Protein AF-A0A852MDB9-F1 (afdb_monomer)

Organism: NCBI:txid1463675

Nearest PDB structures (foldseek):
  2eel-assembly1_A  TM=8.957E-01  e=1.562E-08  Homo sapiens
  4d2k-assembly4_D  TM=9.798E-01  e=1.129E-06  Drosophila melanogaster
  7v6e-assembly2_B  TM=9.684E-01  e=3.867E-06  Drosophila melanogaster
  1d4b-assembly1_A  TM=5.297E-01  e=1.269E-06  Homo sapiens
  1f2r-assembly1_C  TM=7.607E-01  e=2.964E-04  Mus musculus

Radius of gyration: 35.17 Å; Cα contacts (8 Å, |Δi|>4): 229; chains: 1; bounding box: 89×48×102 Å

pLDDT: mean 75.96, std 17.29, range [38.72, 96.69]

Foldseek 3Di:
DDPPDPPPPPDDDPPPPPPPPPPPPPPPPPDDPDQFFFWEWEAELVSPDIDIDTGSFPVSVQVRNCVRVVPPDGWWKAFLAPRHTPPDRVVVVVDDGHGYIYTYDPPRGHDHDPDPPPCPPPPPPDPPPQCQKDWDWDWAAPDPPAPTKIKIWMAGSNPDIDIDIHDCPCVVVVVVVVVVVVVVVVVVVVCVVVVVVVVVVVVVVVVD

Mean predicted aligned error: 19.11 Å

Sequence (208 aa):
MDYAKLLSLRLAAPVSKCVSASASMTQQLLSSPAPRPRPYRVCNGDRSLRKGVTAQNLTELIHQAQSALRIPGPVSLVLDEDGTAVETEAFFRTLEEGTVLMALSEGQTWSASKTPGYQLSLSHKPPRRIDVACVTFDLYKTNPQDLGCLNIKATLYGTYSMSYDLRCYGAKRLMKEALRWTLFTMQATGHVLLGTSCYMQQLLDATE

Solvent-accessible surface area (backbone atoms only — not comparable to full-atom values): 13157 Å² total; per-residue (Å²): 142,89,88,84,87,84,84,84,83,86,76,83,81,80,83,77,80,80,78,80,75,82,75,83,74,78,86,67,88,85,57,84,73,74,82,65,66,40,54,32,32,39,24,39,75,84,64,80,48,76,46,80,43,72,30,72,46,62,69,53,37,51,55,49,48,33,66,73,68,67,53,89,71,73,66,51,43,22,34,55,87,79,50,51,72,61,83,48,61,74,58,57,69,69,54,62,81,59,46,54,31,25,42,25,51,84,94,58,73,84,68,78,82,88,60,99,80,70,80,76,64,87,56,92,55,76,82,82,63,89,48,64,64,47,75,45,78,49,78,46,65,94,45,96,89,55,92,30,32,38,34,40,35,40,26,36,68,81,76,49,72,51,73,48,76,48,65,40,79,56,53,64,53,52,52,53,52,49,51,50,51,53,50,51,51,51,51,51,52,49,52,50,54,52,51,52,51,54,51,53,50,56,55,53,67,72,72,114

Structure (mmCIF, N/CA/C/O backbone):
data_AF-A0A852MDB9-F1
#
_entry.id   AF-A0A852MDB9-F1
#
loop_
_atom_site.group_PDB
_atom_site.id
_atom_site.type_symbol
_atom_site.label_atom_id
_atom_site.label_alt_id
_atom_site.label_comp_id
_atom_site.label_asym_id
_atom_site.label_entity_id
_atom_site.label_seq_id
_atom_site.pdbx_PDB_ins_code
_atom_site.Cartn_x
_atom_site.Cartn_y
_atom_site.Cartn_z
_atom_site.occupancy
_atom_site.B_iso_or_equiv
_atom_site.auth_seq_id
_atom_site.auth_comp_id
_atom_site.auth_asym_id
_atom_site.auth_atom_id
_atom_site.pdbx_PDB_model_num
ATOM 1 N N . MET A 1 1 ? 56.221 26.614 -29.825 1.00 45.88 1 MET A N 1
ATOM 2 C CA . MET A 1 1 ? 56.082 27.187 -28.470 1.00 45.88 1 MET A CA 1
ATOM 3 C C . MET A 1 1 ? 54.616 27.512 -28.308 1.00 45.88 1 MET A C 1
ATOM 5 O O . MET A 1 1 ? 54.120 28.181 -29.195 1.00 45.88 1 MET A O 1
ATOM 9 N N . ASP A 1 2 ? 53.972 26.931 -27.291 1.00 38.72 2 ASP A N 1
ATOM 10 C CA . ASP A 1 2 ? 52.599 27.179 -26.786 1.00 38.72 2 ASP A CA 1
ATOM 11 C C . ASP A 1 2 ? 51.820 25.870 -26.571 1.00 38.72 2 ASP A C 1
ATOM 13 O O . ASP A 1 2 ? 50.759 25.632 -27.135 1.00 38.72 2 ASP A O 1
ATOM 17 N N . TYR A 1 3 ? 52.374 24.990 -25.727 1.00 41.41 3 TYR A N 1
ATOM 18 C CA . TYR A 1 3 ? 51.730 23.745 -25.277 1.00 41.41 3 TYR A CA 1
ATOM 19 C C . TYR A 1 3 ? 51.511 23.711 -23.749 1.00 41.41 3 TYR A C 1
ATOM 21 O O . TYR A 1 3 ? 51.402 22.651 -23.148 1.00 41.41 3 TYR A O 1
ATOM 29 N N . ALA A 1 4 ? 51.462 24.863 -23.070 1.00 46.31 4 ALA A N 1
ATOM 30 C CA . ALA A 1 4 ? 51.475 24.887 -21.601 1.00 46.31 4 ALA A CA 1
ATOM 31 C C . ALA A 1 4 ? 50.592 25.977 -20.972 1.00 46.31 4 ALA A C 1
ATOM 33 O O . ALA A 1 4 ? 51.028 26.683 -20.066 1.00 46.31 4 ALA A O 1
ATOM 34 N N . LYS A 1 5 ? 49.340 26.138 -21.428 1.00 42.88 5 LYS A N 1
ATOM 35 C CA . LYS A 1 5 ? 48.431 27.130 -20.815 1.00 42.88 5 LYS A CA 1
ATOM 36 C C . LYS A 1 5 ? 46.960 26.723 -20.690 1.00 42.88 5 LYS A C 1
ATOM 38 O O . LYS A 1 5 ? 46.093 27.586 -20.664 1.00 42.88 5 LYS A O 1
ATOM 43 N N . LEU A 1 6 ? 46.667 25.425 -20.581 1.00 39.44 6 LEU A N 1
ATOM 44 C CA . LEU A 1 6 ? 45.298 24.937 -20.327 1.00 39.44 6 LEU A CA 1
ATOM 45 C C . LEU A 1 6 ? 45.203 23.854 -19.234 1.00 39.44 6 LEU A C 1
ATOM 47 O O . LEU A 1 6 ? 44.171 23.203 -19.106 1.00 39.44 6 LEU A O 1
ATOM 51 N N . LEU A 1 7 ? 46.249 23.671 -18.416 1.00 43.72 7 LEU A N 1
ATOM 52 C CA . LEU A 1 7 ? 46.315 22.582 -17.427 1.00 43.72 7 LEU A CA 1
ATOM 53 C C . LEU A 1 7 ? 46.125 23.004 -15.955 1.00 43.72 7 LEU A C 1
ATOM 55 O O . LEU A 1 7 ? 46.349 22.189 -15.069 1.00 43.72 7 LEU A O 1
ATOM 59 N N . SER A 1 8 ? 45.699 24.233 -15.654 1.00 45.66 8 SER A N 1
ATOM 60 C CA . SER A 1 8 ? 45.705 24.751 -14.269 1.00 45.66 8 SER A CA 1
ATOM 61 C C . SER A 1 8 ? 44.344 25.137 -13.674 1.00 45.66 8 SER A C 1
ATOM 63 O O . SER A 1 8 ? 44.306 25.857 -12.683 1.00 45.66 8 SER A O 1
ATOM 65 N N . LEU A 1 9 ? 43.220 24.632 -14.196 1.00 40.38 9 LEU A N 1
ATOM 66 C CA . LEU A 1 9 ? 41.892 24.872 -13.591 1.00 40.38 9 LEU A CA 1
ATOM 67 C C . LEU A 1 9 ? 41.110 23.592 -13.251 1.00 40.38 9 LEU A C 1
ATOM 69 O O . LEU A 1 9 ? 39.894 23.617 -13.080 1.00 40.38 9 LEU A O 1
ATOM 73 N N . ARG A 1 10 ? 41.809 22.462 -13.085 1.00 45.69 10 ARG A N 1
ATOM 74 C CA . ARG A 1 10 ? 41.278 21.293 -12.368 1.00 45.69 10 ARG A CA 1
ATOM 75 C C . ARG A 1 10 ? 41.832 21.275 -10.948 1.00 45.69 10 ARG A C 1
ATOM 77 O O . ARG A 1 10 ? 42.845 20.633 -10.715 1.00 45.69 10 ARG A O 1
ATOM 84 N N . LEU A 1 11 ? 41.153 21.926 -10.007 1.00 41.94 11 LEU A N 1
ATOM 85 C CA . LEU A 1 11 ? 41.257 21.587 -8.586 1.00 41.94 11 LEU A CA 1
ATOM 86 C C . LEU A 1 11 ? 39.954 21.937 -7.852 1.00 41.94 11 LEU A C 1
ATOM 88 O O . LEU A 1 11 ? 39.584 23.094 -7.713 1.00 41.94 11 LEU A O 1
ATOM 92 N N . ALA A 1 12 ? 39.295 20.865 -7.406 1.00 44.53 12 ALA A N 1
ATOM 93 C CA . ALA A 1 12 ? 38.422 20.767 -6.240 1.00 44.53 12 ALA A CA 1
ATOM 94 C C . ALA A 1 12 ? 37.266 21.779 -6.102 1.00 44.53 12 ALA A C 1
ATOM 96 O O . ALA A 1 12 ? 37.322 22.701 -5.295 1.00 44.53 12 ALA A O 1
ATOM 97 N N . ALA A 1 13 ? 36.137 21.503 -6.762 1.00 45.50 13 ALA A N 1
ATOM 98 C CA . ALA A 1 13 ? 34.843 21.885 -6.197 1.00 45.50 13 ALA A CA 1
ATOM 99 C C . ALA A 1 13 ? 34.387 20.757 -5.248 1.00 45.50 13 ALA A C 1
ATOM 101 O O . ALA A 1 13 ? 34.223 19.622 -5.711 1.00 45.50 13 ALA A O 1
ATOM 102 N N . PRO A 1 14 ? 34.196 21.000 -3.939 1.00 44.69 14 PRO A N 1
ATOM 103 C CA . PRO A 1 14 ? 33.591 20.006 -3.070 1.00 44.69 14 PRO A CA 1
ATOM 104 C C . PRO A 1 14 ? 32.128 19.837 -3.489 1.00 44.69 14 PRO A C 1
ATOM 106 O O . PRO A 1 14 ? 31.355 20.795 -3.512 1.00 44.69 14 PRO A O 1
ATOM 109 N N . VAL A 1 15 ? 31.746 18.608 -3.841 1.00 48.94 15 VAL A N 1
ATOM 110 C CA . VAL A 1 15 ? 30.347 18.220 -4.042 1.00 48.94 15 VAL A CA 1
ATOM 111 C C . VAL A 1 15 ? 29.643 18.383 -2.699 1.00 48.94 15 VAL A C 1
ATOM 113 O O . VAL A 1 15 ? 29.696 17.501 -1.842 1.00 48.94 15 VAL A O 1
ATOM 116 N N . SER A 1 16 ? 29.013 19.538 -2.498 1.00 47.75 16 SER A N 1
ATOM 117 C CA . SER A 1 16 ? 28.092 19.747 -1.392 1.00 47.75 16 SER A CA 1
ATOM 118 C C . SER A 1 16 ? 26.901 18.820 -1.614 1.00 47.75 16 SER A C 1
ATOM 120 O O . SER A 1 16 ? 26.048 19.057 -2.468 1.00 47.75 16 SER A O 1
ATOM 122 N N . LYS A 1 17 ? 26.883 17.700 -0.889 1.00 43.06 17 LYS A N 1
ATOM 123 C CA . LYS A 1 17 ? 25.705 16.845 -0.754 1.00 43.06 17 LYS A CA 1
ATOM 124 C C . LYS A 1 17 ? 24.697 17.600 0.107 1.00 43.06 17 LYS A C 1
ATOM 126 O O . LYS A 1 17 ? 24.652 17.420 1.320 1.00 43.06 17 LYS A O 1
ATOM 131 N N . CYS A 1 18 ? 23.888 18.452 -0.507 1.00 43.59 18 CYS A N 1
ATOM 132 C CA . CYS A 1 18 ? 22.702 18.994 0.139 1.00 43.59 18 CYS A CA 1
ATOM 133 C C . CYS A 1 18 ? 21.640 17.887 0.221 1.00 43.59 18 CYS A C 1
ATOM 135 O O . CYS A 1 18 ? 20.831 17.693 -0.682 1.00 43.59 18 CYS A O 1
ATOM 137 N N . VAL A 1 19 ? 21.658 17.134 1.323 1.00 44.44 19 VAL A N 1
ATOM 138 C CA . VAL A 1 19 ? 20.501 16.348 1.761 1.00 44.44 19 VAL A CA 1
ATOM 139 C C . VAL A 1 19 ? 19.500 17.347 2.324 1.00 44.44 19 VAL A C 1
ATOM 141 O O . VAL A 1 19 ? 19.643 17.814 3.451 1.00 44.44 19 VAL A O 1
ATOM 144 N N . SER A 1 20 ? 18.504 17.726 1.526 1.00 50.69 20 SER A N 1
ATOM 145 C CA . SER A 1 20 ? 17.361 18.466 2.051 1.00 50.69 20 SER A CA 1
ATOM 146 C C . SER A 1 20 ? 16.451 17.464 2.760 1.00 50.69 20 SER A C 1
ATOM 148 O O . SER A 1 20 ? 15.597 16.824 2.151 1.00 50.69 20 SER A O 1
ATOM 150 N N . ALA A 1 21 ? 16.703 17.255 4.050 1.00 45.19 21 ALA A N 1
ATOM 151 C CA . ALA A 1 21 ? 15.750 16.606 4.931 1.00 45.19 21 ALA A CA 1
ATOM 152 C C . ALA A 1 21 ? 14.691 17.652 5.296 1.00 45.19 21 ALA A C 1
ATOM 154 O O . ALA A 1 21 ? 14.901 18.474 6.187 1.00 45.19 21 ALA A O 1
ATOM 155 N N . SER A 1 22 ? 13.555 17.653 4.596 1.00 49.19 22 SER A N 1
ATOM 156 C CA . SER A 1 22 ? 12.369 18.364 5.073 1.00 49.19 22 SER A CA 1
ATOM 157 C C . SER A 1 22 ? 11.846 17.645 6.314 1.00 49.19 22 SER A C 1
ATOM 159 O O . SER A 1 22 ? 10.996 16.764 6.234 1.00 49.19 22 SER A O 1
ATOM 161 N N . ALA A 1 23 ? 12.373 18.013 7.478 1.00 45.31 23 ALA A N 1
ATOM 162 C CA . ALA A 1 23 ? 11.709 17.751 8.739 1.00 45.31 23 ALA A CA 1
ATOM 163 C C . ALA A 1 23 ? 10.537 18.732 8.831 1.00 45.31 23 ALA A C 1
ATOM 165 O O . ALA A 1 23 ? 10.700 19.881 9.240 1.00 45.31 23 ALA A O 1
ATOM 166 N N . SER A 1 24 ? 9.344 18.299 8.424 1.00 49.00 24 SER A N 1
ATOM 167 C CA . SER A 1 24 ? 8.114 18.976 8.823 1.00 49.00 24 SER A CA 1
ATOM 168 C C . SER A 1 24 ? 7.929 18.756 10.327 1.00 49.00 24 SER A C 1
ATOM 170 O O . SER A 1 24 ? 7.202 17.863 10.757 1.00 49.00 24 SER A O 1
ATOM 172 N N . MET A 1 25 ? 8.643 19.537 11.140 1.00 43.25 25 MET A N 1
ATOM 173 C CA . MET A 1 25 ? 8.348 19.690 12.558 1.00 43.25 25 MET A CA 1
ATOM 174 C C . MET A 1 25 ? 7.040 20.467 12.667 1.00 43.25 25 MET A C 1
ATOM 176 O O . MET A 1 25 ? 7.019 21.695 12.634 1.00 43.25 25 MET A O 1
ATOM 180 N N . THR A 1 26 ? 5.926 19.755 12.794 1.00 53.22 26 THR A N 1
ATOM 181 C CA . THR A 1 26 ? 4.690 20.342 13.305 1.00 53.22 26 THR A CA 1
ATOM 182 C C . THR A 1 26 ? 4.930 20.772 14.748 1.00 53.22 26 THR A C 1
ATOM 184 O O . THR A 1 26 ? 4.842 19.966 15.673 1.00 53.22 26 THR A O 1
ATOM 187 N N . GLN A 1 27 ? 5.234 22.054 14.951 1.00 50.44 27 GLN A N 1
ATOM 188 C CA . GLN A 1 27 ? 5.037 22.718 16.235 1.00 50.44 27 GLN A CA 1
ATOM 189 C C . GLN A 1 27 ? 3.528 22.755 16.527 1.00 50.44 27 GLN A C 1
ATOM 191 O O . GLN A 1 27 ? 2.837 23.715 16.212 1.00 50.44 27 GLN A O 1
ATOM 196 N N . GLN A 1 28 ? 3.004 21.681 17.115 1.00 50.53 28 GLN A N 1
ATOM 197 C CA . GLN A 1 28 ? 1.700 21.665 17.787 1.00 50.53 28 GLN A CA 1
ATOM 198 C C . GLN A 1 28 ? 1.892 21.346 19.273 1.00 50.53 28 GLN A C 1
ATOM 200 O O . GLN A 1 28 ? 1.246 20.467 19.828 1.00 50.53 28 GLN A O 1
ATOM 205 N N . LEU A 1 29 ? 2.828 22.043 19.924 1.00 51.03 29 LEU A N 1
ATOM 206 C CA . LEU A 1 29 ? 3.210 21.775 21.314 1.00 51.03 29 LEU A CA 1
ATOM 207 C C . LEU A 1 29 ? 2.426 22.570 22.375 1.00 51.03 29 LEU A C 1
ATOM 209 O O . LEU A 1 29 ? 2.818 22.535 23.534 1.00 51.03 29 LEU A O 1
ATOM 213 N N . LEU A 1 30 ? 1.325 23.261 22.046 1.00 54.09 30 LEU A N 1
ATOM 214 C CA . LEU A 1 30 ? 0.591 24.073 23.042 1.00 54.09 30 LEU A CA 1
ATOM 215 C C . LEU A 1 30 ? -0.944 23.990 22.992 1.00 54.09 30 LEU A C 1
ATOM 217 O O . LEU A 1 30 ? -1.639 24.854 23.515 1.00 54.09 30 LEU A O 1
ATOM 221 N N . SER A 1 31 ? -1.508 22.923 22.439 1.00 49.81 31 SER A N 1
ATOM 222 C CA . SER A 1 31 ? -2.892 22.547 22.750 1.00 49.81 31 SER A CA 1
ATOM 223 C C . SER A 1 31 ? -3.005 21.036 22.672 1.00 49.81 31 SER A C 1
ATOM 225 O O . SER A 1 31 ? -2.584 20.443 21.682 1.00 49.81 31 SER A O 1
ATOM 227 N N . SER A 1 32 ? -3.529 20.402 23.725 1.00 55.25 32 SER A N 1
ATOM 228 C CA . SER A 1 32 ? -3.970 19.010 23.613 1.00 55.25 32 SER A CA 1
ATOM 229 C C . SER A 1 32 ? -4.933 18.960 22.424 1.00 55.25 32 SER A C 1
ATOM 231 O O . SER A 1 32 ? -5.930 19.693 22.455 1.00 55.25 32 SER A O 1
ATOM 233 N N . PRO A 1 33 ? -4.635 18.214 21.343 1.00 58.78 33 PRO A N 1
ATOM 234 C CA . PRO A 1 33 ? -5.539 18.144 20.212 1.00 58.78 33 PRO A CA 1
ATOM 235 C C . PRO A 1 33 ? -6.891 17.663 20.731 1.00 58.78 33 PRO A C 1
ATOM 237 O O . PRO A 1 33 ? -6.953 16.646 21.424 1.00 58.78 33 PRO A O 1
ATOM 240 N N . ALA A 1 34 ? -7.966 18.392 20.418 1.00 60.12 34 ALA A N 1
ATOM 241 C CA . ALA A 1 34 ? -9.313 17.903 20.682 1.00 60.12 34 ALA A CA 1
ATOM 242 C C . ALA A 1 34 ? -9.424 16.458 20.147 1.00 60.12 34 ALA A C 1
ATOM 244 O O . ALA A 1 34 ? -8.892 16.199 19.056 1.00 60.12 34 ALA A O 1
ATOM 245 N N . PRO A 1 35 ? -10.042 15.518 20.892 1.00 65.56 35 PRO A N 1
ATOM 246 C CA . PRO A 1 35 ? -10.124 14.122 20.482 1.00 65.56 35 PRO A CA 1
ATOM 247 C C . PRO A 1 35 ? -10.700 14.030 19.070 1.00 65.56 35 PRO A C 1
ATOM 249 O O . PRO A 1 35 ? -11.851 14.383 18.825 1.00 65.56 35 PRO A O 1
ATOM 252 N N . ARG A 1 36 ? -9.872 13.620 18.108 1.00 78.12 36 ARG A N 1
ATOM 253 C CA . ARG A 1 36 ? -10.327 13.446 16.728 1.00 78.12 36 ARG A CA 1
ATOM 254 C C . ARG A 1 36 ? -11.136 12.148 16.645 1.00 78.12 36 ARG A C 1
ATOM 256 O O . ARG A 1 36 ? -10.740 11.181 17.299 1.00 78.12 36 ARG A O 1
ATOM 263 N N . PRO A 1 37 ? -12.226 12.096 15.854 1.00 82.81 37 PRO A N 1
ATOM 264 C CA . PRO A 1 37 ? -12.934 10.847 15.596 1.00 82.81 37 PRO A CA 1
ATOM 265 C C . PRO A 1 37 ? -11.962 9.807 15.050 1.00 82.81 37 PRO A C 1
ATOM 267 O O . PRO A 1 37 ? -11.289 10.055 14.047 1.00 82.81 37 PRO A O 1
ATOM 270 N N . ARG A 1 38 ? -11.879 8.655 15.713 1.00 85.88 38 ARG A N 1
ATOM 271 C CA . ARG A 1 38 ? -11.009 7.554 15.299 1.00 85.88 38 ARG A CA 1
ATOM 272 C C . ARG A 1 38 ? -11.821 6.555 14.472 1.00 85.88 38 ARG A C 1
ATOM 274 O O . ARG A 1 38 ? -12.971 6.275 14.823 1.00 85.88 38 ARG A O 1
ATOM 281 N N . PRO A 1 39 ? -11.276 6.031 13.362 1.00 89.62 39 PRO A N 1
ATOM 282 C CA . PRO A 1 39 ? -11.931 4.983 12.597 1.00 89.62 39 PRO A CA 1
ATOM 283 C C . PRO A 1 39 ? -11.756 3.621 13.283 1.00 89.62 39 PRO A C 1
ATOM 285 O O . PRO A 1 39 ? -10.647 3.198 13.612 1.00 89.62 39 PRO A O 1
ATOM 288 N N . TYR A 1 40 ? -12.862 2.905 13.424 1.00 89.00 40 TYR A N 1
ATOM 289 C CA . TYR A 1 40 ? -12.955 1.553 13.960 1.00 89.00 40 TYR A CA 1
ATOM 290 C C . TYR A 1 40 ? -13.658 0.645 12.957 1.00 89.00 40 TYR A C 1
ATOM 292 O O . TYR A 1 40 ? -14.445 1.094 12.120 1.00 89.00 40 TYR A O 1
ATOM 300 N N . ARG A 1 41 ? -13.381 -0.655 13.026 1.00 90.25 41 ARG A N 1
ATOM 301 C CA . ARG A 1 41 ? -14.087 -1.659 12.225 1.00 90.25 41 ARG A CA 1
ATOM 302 C C . ARG A 1 41 ? -15.018 -2.420 13.146 1.00 90.25 41 ARG A C 1
ATOM 304 O O . ARG A 1 41 ? -14.553 -2.976 14.128 1.00 90.25 41 ARG A O 1
ATOM 311 N N . VAL A 1 42 ? -16.304 -2.467 12.820 1.00 90.44 42 VAL A N 1
ATOM 312 C CA . VAL A 1 42 ? -17.304 -3.190 13.606 1.00 90.44 42 VAL A CA 1
ATOM 313 C C . VAL A 1 42 ? -17.892 -4.333 12.782 1.00 90.44 42 VAL A C 1
ATOM 315 O O . VAL A 1 42 ? -18.248 -4.142 11.615 1.00 90.44 42 VAL A O 1
ATOM 318 N N . CYS A 1 43 ? -17.977 -5.527 13.362 1.00 89.31 43 CYS A N 1
ATOM 319 C CA . CYS A 1 43 ? -18.595 -6.710 12.772 1.00 89.31 43 CYS A CA 1
ATOM 320 C C . CYS A 1 43 ? -19.822 -7.174 13.571 1.00 89.31 43 CYS A C 1
ATOM 322 O O . CYS A 1 43 ? -19.943 -6.896 14.760 1.00 89.31 43 CYS A O 1
ATOM 324 N N . ASN A 1 44 ? -20.746 -7.867 12.903 1.00 88.56 44 ASN A N 1
ATOM 325 C CA . ASN A 1 44 ? -21.849 -8.570 13.568 1.00 88.56 44 ASN A CA 1
ATOM 326 C C . ASN A 1 44 ? -21.345 -9.867 14.241 1.00 88.56 44 ASN A C 1
ATOM 328 O O . ASN A 1 44 ? -20.300 -10.380 13.835 1.00 88.56 44 ASN A O 1
ATOM 332 N N . GLY A 1 45 ? -22.104 -10.439 15.184 1.00 82.69 45 GLY A N 1
ATOM 333 C CA . GLY A 1 45 ? -21.766 -11.690 15.885 1.00 82.69 45 GLY A CA 1
ATOM 334 C C . GLY A 1 45 ? -21.431 -12.873 14.961 1.00 82.69 45 GLY A C 1
ATOM 335 O O . GLY A 1 45 ? -20.506 -13.637 15.235 1.00 82.69 45 GLY A O 1
ATOM 336 N N . ASP A 1 46 ? -22.088 -12.960 13.800 1.00 81.31 46 ASP A N 1
ATOM 337 C CA . ASP A 1 46 ? -21.831 -13.997 12.784 1.00 81.31 46 ASP A CA 1
ATOM 338 C C . ASP A 1 46 ? -20.653 -13.673 11.847 1.00 81.31 46 ASP A C 1
ATOM 340 O O . ASP A 1 46 ? -20.380 -14.408 10.897 1.00 81.31 46 ASP A O 1
ATOM 344 N N . ARG A 1 47 ? -19.975 -12.535 12.049 1.00 81.50 47 ARG A N 1
ATOM 345 C CA . ARG A 1 47 ? -18.886 -12.001 11.204 1.00 81.50 47 ARG A CA 1
ATOM 346 C C . ARG A 1 47 ? -19.240 -11.797 9.721 1.00 81.50 47 ARG A C 1
ATOM 34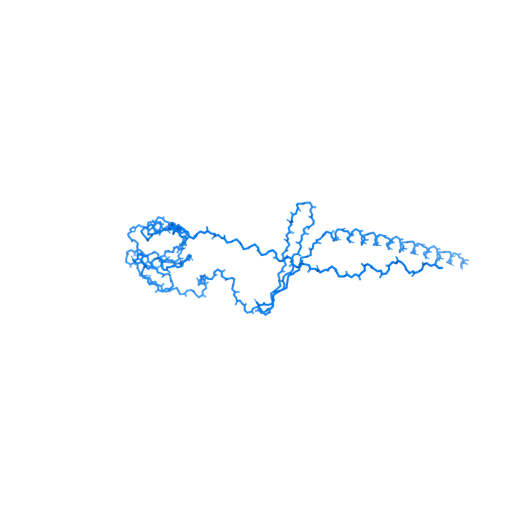8 O O . ARG A 1 47 ? -18.354 -11.479 8.926 1.00 81.50 47 ARG A O 1
ATOM 355 N N . SER A 1 48 ? -20.519 -11.924 9.361 1.00 81.69 48 SER A N 1
ATOM 356 C CA . SER A 1 48 ? -21.057 -11.814 7.998 1.00 81.69 48 SER A CA 1
ATOM 357 C C . SER A 1 48 ? -21.101 -10.374 7.484 1.00 81.69 48 SER A C 1
ATOM 359 O O . SER A 1 48 ? -20.863 -10.117 6.305 1.00 81.69 48 SER A O 1
ATOM 361 N N . LEU A 1 49 ? -21.369 -9.422 8.379 1.00 82.31 49 LEU A N 1
ATOM 362 C CA . LEU A 1 49 ? -21.443 -7.999 8.078 1.00 82.31 49 LEU A CA 1
ATOM 363 C C . LEU A 1 49 ? -20.312 -7.261 8.790 1.00 82.31 49 LEU A C 1
ATOM 365 O O . LEU A 1 49 ? -20.145 -7.406 10.000 1.00 82.31 49 LEU A O 1
ATOM 369 N N . ARG A 1 50 ? -19.559 -6.449 8.039 1.00 87.50 50 ARG A N 1
ATOM 370 C CA . ARG A 1 50 ? -18.491 -5.583 8.559 1.00 87.50 50 ARG A CA 1
ATOM 371 C C . ARG A 1 50 ? -18.672 -4.160 8.057 1.00 87.50 50 ARG A C 1
ATOM 373 O O . ARG A 1 50 ? -18.958 -3.946 6.877 1.00 87.50 50 ARG A O 1
ATOM 380 N N . LYS A 1 51 ? -18.516 -3.188 8.950 1.00 88.38 51 LYS A N 1
ATOM 381 C CA . LYS A 1 51 ? -18.681 -1.759 8.671 1.00 88.38 51 LYS A CA 1
ATOM 382 C C . LYS A 1 51 ? -17.559 -0.962 9.323 1.00 88.38 51 LYS A C 1
ATOM 384 O O . LYS A 1 51 ? -17.089 -1.311 10.399 1.00 88.38 51 LYS A O 1
ATOM 389 N N . GLY A 1 52 ? -17.112 0.091 8.648 1.00 89.94 52 GLY A N 1
ATOM 390 C CA . GLY A 1 52 ? -16.232 1.095 9.239 1.00 89.94 52 GLY A CA 1
ATOM 391 C C . GLY A 1 52 ? -17.078 2.147 9.942 1.00 89.94 52 GLY A C 1
ATOM 392 O O . GLY A 1 52 ? -18.044 2.632 9.357 1.00 89.94 52 GLY A O 1
ATOM 393 N N . VAL A 1 53 ? -16.732 2.466 11.181 1.00 89.94 53 VAL A N 1
ATOM 394 C CA . VAL A 1 53 ? -17.453 3.400 12.047 1.00 89.94 53 VAL A CA 1
ATOM 395 C C . VAL A 1 53 ? -16.445 4.394 12.609 1.00 89.94 53 VAL A C 1
ATOM 397 O O . VAL A 1 53 ? -15.354 3.996 13.000 1.00 89.94 53 VAL A O 1
ATOM 400 N N . THR A 1 54 ? -16.773 5.682 12.636 1.00 91.12 54 THR A N 1
ATOM 401 C CA . THR A 1 54 ? -15.870 6.728 13.138 1.00 91.12 54 THR A CA 1
ATOM 402 C C . THR A 1 54 ? -16.453 7.345 14.392 1.00 91.12 54 THR A C 1
ATOM 404 O O . THR A 1 54 ? -17.459 8.042 14.307 1.00 91.12 54 THR A O 1
ATOM 407 N N . ALA A 1 55 ? -15.813 7.135 15.538 1.00 89.06 55 ALA A N 1
ATOM 408 C CA . ALA A 1 55 ? -16.334 7.599 16.819 1.00 89.06 55 ALA A CA 1
ATOM 409 C C . ALA A 1 55 ? -15.249 8.275 17.660 1.00 89.06 55 ALA A C 1
ATOM 411 O O . ALA A 1 55 ? -14.065 7.941 17.565 1.00 89.06 55 ALA A O 1
ATOM 412 N N . GLN A 1 56 ? -15.656 9.237 18.482 1.00 88.56 56 GLN A N 1
ATOM 413 C CA . GLN A 1 56 ? -14.801 9.896 19.470 1.00 88.56 56 GLN A CA 1
ATOM 414 C C . GLN A 1 56 ? -14.921 9.246 20.850 1.00 88.56 56 GLN A C 1
ATOM 416 O O . GLN A 1 56 ? -13.959 9.234 21.616 1.00 88.56 56 GLN A O 1
ATOM 421 N N . ASN A 1 57 ? -16.098 8.710 21.170 1.00 89.38 57 ASN A N 1
ATOM 422 C CA . ASN A 1 57 ? -16.422 8.112 22.460 1.00 89.38 57 ASN A CA 1
ATOM 423 C C . ASN A 1 57 ? -17.205 6.802 22.292 1.00 89.38 57 ASN A C 1
ATOM 425 O O . ASN A 1 57 ? -17.746 6.493 21.229 1.00 89.38 57 ASN A O 1
ATOM 429 N N . LEU A 1 58 ? -17.226 6.002 23.362 1.00 89.38 58 LEU A N 1
ATOM 430 C CA . LEU A 1 58 ? -17.805 4.658 23.348 1.00 89.38 58 LEU A CA 1
ATOM 431 C C . LEU A 1 58 ? -19.317 4.677 23.073 1.00 89.38 58 LEU A C 1
ATOM 433 O O . LEU A 1 58 ? -19.827 3.837 22.339 1.00 89.38 58 LEU A O 1
ATOM 437 N N . THR A 1 59 ? -20.035 5.657 23.617 1.00 90.00 59 THR A N 1
ATOM 438 C CA . THR A 1 59 ? -21.480 5.813 23.403 1.00 90.00 59 THR A CA 1
ATOM 439 C C . THR A 1 59 ? -21.815 6.128 21.943 1.00 90.00 59 THR A C 1
ATOM 441 O O . THR A 1 59 ? -22.726 5.519 21.381 1.00 90.00 59 THR A O 1
ATOM 444 N N . GLU A 1 60 ? -21.049 7.016 21.299 1.00 91.75 60 GLU A N 1
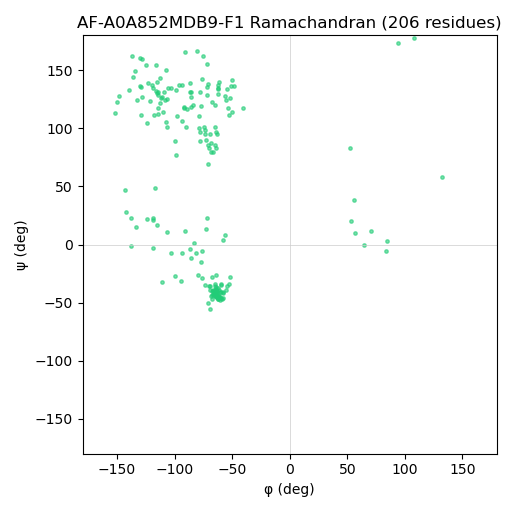ATOM 445 C CA . GLU A 1 60 ? -21.176 7.297 19.864 1.00 91.75 60 GLU A CA 1
ATOM 446 C C . GLU A 1 60 ? -20.849 6.060 19.028 1.00 91.75 60 GLU A C 1
ATOM 448 O O . GLU A 1 60 ? -21.580 5.751 18.086 1.00 91.75 60 GLU A O 1
ATOM 453 N N . LEU A 1 61 ? -19.800 5.317 19.397 1.00 91.06 61 LEU A N 1
ATOM 454 C CA . LEU A 1 61 ? -19.442 4.076 18.721 1.00 91.06 61 LEU A CA 1
ATOM 455 C C . LEU A 1 61 ? -20.593 3.067 18.765 1.00 91.06 61 LEU A C 1
ATOM 457 O O . LEU A 1 61 ? -20.919 2.497 17.729 1.00 91.06 61 LEU A O 1
ATOM 461 N N . ILE A 1 62 ? -21.223 2.860 19.925 1.00 91.06 62 ILE A N 1
ATOM 462 C CA . ILE A 1 62 ? -22.338 1.914 20.082 1.00 91.06 62 ILE A CA 1
ATOM 463 C C . ILE A 1 62 ? -23.528 2.338 19.213 1.00 91.06 62 ILE A C 1
ATOM 465 O O . ILE A 1 62 ? -24.078 1.516 18.480 1.00 91.06 62 ILE A O 1
ATOM 469 N N . HIS A 1 63 ? -23.891 3.622 19.219 1.00 90.69 63 HIS A N 1
ATOM 470 C CA . HIS A 1 63 ? -25.005 4.132 18.416 1.00 90.69 63 HIS A CA 1
ATOM 471 C C . HIS A 1 63 ? -24.729 4.046 16.902 1.00 90.69 63 HIS A C 1
ATOM 473 O O . HIS A 1 63 ? -25.583 3.628 16.109 1.00 90.69 63 HIS A O 1
ATOM 479 N N . GLN A 1 64 ? -23.517 4.402 16.469 1.00 91.44 64 GLN A N 1
ATOM 480 C CA . GLN A 1 64 ? -23.125 4.267 15.067 1.00 91.44 64 GLN A CA 1
ATOM 481 C C . GLN A 1 64 ? -22.984 2.795 14.648 1.00 91.44 64 GLN A C 1
ATOM 483 O O . GLN A 1 64 ? -23.355 2.439 13.534 1.00 91.44 64 GLN A O 1
ATOM 488 N N . ALA A 1 65 ? -22.508 1.914 15.529 1.00 90.44 65 ALA A N 1
ATOM 489 C CA . ALA A 1 65 ? -22.441 0.477 15.279 1.00 90.44 65 ALA A CA 1
ATOM 490 C C . ALA A 1 65 ? -23.839 -0.130 15.114 1.00 90.44 65 ALA A C 1
ATOM 492 O O . ALA A 1 65 ? -24.079 -0.869 14.159 1.00 90.44 65 ALA A O 1
ATOM 493 N N . GLN A 1 66 ? -24.773 0.228 15.997 1.00 90.31 66 GLN A N 1
ATOM 494 C CA . GLN A 1 66 ? -26.160 -0.229 15.951 1.00 90.31 66 GLN A CA 1
ATOM 495 C C . GLN A 1 66 ? -26.840 0.192 14.643 1.00 90.31 66 GLN A C 1
ATOM 497 O O . GLN A 1 66 ? -27.434 -0.638 13.953 1.00 90.31 66 GLN A O 1
ATOM 502 N N . SER A 1 67 ? -26.694 1.463 14.256 1.00 88.88 67 SER A N 1
ATOM 503 C CA . SER A 1 67 ? -27.243 1.971 12.993 1.00 88.88 67 SER A CA 1
ATOM 504 C C . SER A 1 67 ? -26.561 1.359 11.761 1.00 88.88 67 SER A C 1
ATOM 506 O O . SER A 1 67 ? -27.245 0.991 10.803 1.00 88.88 67 SER A O 1
ATOM 508 N N . ALA A 1 68 ? -25.237 1.170 11.783 1.00 87.56 68 ALA A N 1
ATOM 509 C CA . ALA A 1 68 ? -24.483 0.598 10.666 1.00 87.56 68 ALA A CA 1
ATOM 510 C C . ALA A 1 68 ? -24.764 -0.897 10.442 1.00 87.56 68 ALA A C 1
ATOM 512 O O . ALA A 1 68 ? -24.787 -1.356 9.294 1.00 87.56 68 ALA A O 1
ATOM 513 N N . LEU A 1 69 ? -24.973 -1.654 11.523 1.00 85.19 69 LEU A N 1
ATOM 514 C CA . LEU A 1 69 ? -25.251 -3.092 11.489 1.00 85.19 69 LEU A CA 1
ATOM 515 C C . LEU A 1 69 ? -26.748 -3.421 11.477 1.00 85.19 69 LEU A C 1
ATOM 517 O O . LEU A 1 69 ? -27.101 -4.575 11.256 1.00 85.19 69 LEU A O 1
ATOM 521 N N . ARG A 1 70 ? -27.619 -2.414 11.643 1.00 85.25 70 ARG A N 1
ATOM 522 C CA . ARG A 1 70 ? -29.086 -2.551 11.681 1.00 85.25 70 ARG A CA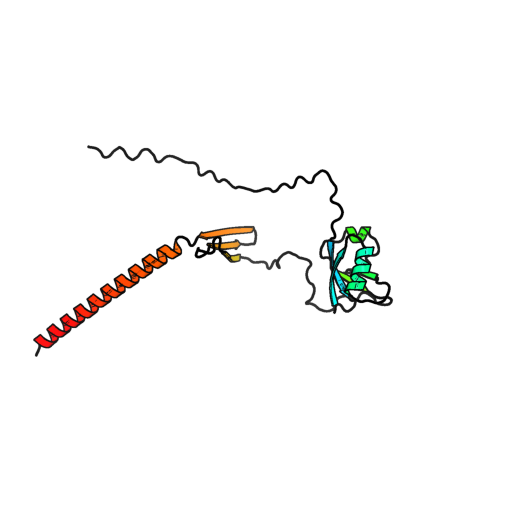 1
ATOM 523 C C . ARG A 1 70 ? -29.563 -3.538 12.755 1.00 85.25 70 ARG A C 1
ATOM 525 O O . ARG A 1 70 ? -30.509 -4.287 12.524 1.00 85.25 70 ARG A O 1
ATOM 532 N N . ILE A 1 71 ? -28.904 -3.545 13.915 1.00 81.00 71 ILE A N 1
ATOM 533 C CA . ILE A 1 71 ? -29.256 -4.430 15.032 1.00 81.00 71 ILE A CA 1
ATOM 534 C C . ILE A 1 71 ? -30.381 -3.768 15.845 1.00 81.00 71 ILE A C 1
ATOM 536 O O . ILE A 1 71 ? -30.179 -2.664 16.356 1.00 81.00 71 ILE A O 1
ATOM 540 N N . PRO A 1 72 ? -31.565 -4.393 15.975 1.00 76.38 72 PRO A N 1
ATOM 541 C CA . PRO A 1 72 ? -32.622 -3.878 16.834 1.00 76.38 72 PRO A CA 1
ATOM 542 C C . PRO A 1 72 ? -32.300 -4.192 18.306 1.00 76.38 72 PRO A C 1
ATOM 544 O O . PRO A 1 72 ? -32.200 -5.358 18.675 1.00 76.38 72 PRO A O 1
ATOM 547 N N . GLY A 1 73 ? -32.155 -3.165 19.150 1.00 79.94 73 GLY A N 1
ATOM 548 C CA . GLY A 1 73 ? -31.973 -3.327 20.603 1.00 79.94 73 GLY A CA 1
ATOM 549 C C . GLY A 1 73 ? -30.562 -3.016 21.128 1.00 79.94 73 GLY A C 1
ATOM 550 O O . GLY A 1 73 ? -29.690 -2.635 20.344 1.00 79.94 73 GLY A O 1
ATOM 551 N N . PRO A 1 74 ? -30.345 -3.103 22.454 1.00 82.81 74 PRO A N 1
ATOM 552 C CA . PRO A 1 74 ? -29.058 -2.799 23.075 1.00 82.81 74 PRO A CA 1
ATOM 553 C C . PRO A 1 74 ? -27.972 -3.756 22.571 1.00 82.81 74 PRO A C 1
ATOM 555 O O . PRO A 1 74 ? -28.191 -4.960 22.441 1.00 82.81 74 PRO A O 1
ATOM 558 N N . VAL A 1 75 ? -26.799 -3.199 22.276 1.00 86.31 75 VAL A N 1
ATOM 559 C CA . VAL A 1 75 ? -25.655 -3.927 21.721 1.00 86.31 75 VAL A CA 1
ATOM 560 C C . VAL A 1 75 ? -24.518 -3.901 22.732 1.00 86.31 75 VAL A C 1
ATOM 562 O O . VAL A 1 75 ? -24.154 -2.826 23.212 1.00 86.31 75 VAL A O 1
ATOM 565 N N . SER A 1 76 ? -23.932 -5.061 23.026 1.00 89.19 76 SER A N 1
ATOM 566 C CA . SER A 1 76 ? -22.672 -5.155 23.762 1.00 89.19 76 SER A CA 1
ATOM 567 C C . SER A 1 76 ? -21.509 -5.234 22.779 1.00 89.19 76 SER A C 1
ATOM 569 O O . SER A 1 76 ? -21.581 -5.884 21.734 1.00 89.19 76 SER A O 1
ATOM 571 N N . LEU A 1 77 ? -20.437 -4.508 23.078 1.00 90.31 77 LEU A N 1
ATOM 572 C CA . LEU A 1 77 ? -19.300 -4.369 22.181 1.00 90.31 77 LEU A CA 1
ATOM 573 C C . LEU A 1 77 ? -18.119 -5.147 22.758 1.00 90.31 77 LEU A C 1
ATOM 575 O O . LEU A 1 77 ? -17.732 -4.927 23.903 1.00 90.31 77 LEU A O 1
ATOM 579 N N . VAL A 1 78 ? -17.556 -6.066 21.981 1.00 91.50 78 VAL A N 1
ATOM 580 C CA . VAL A 1 78 ? -16.435 -6.921 22.399 1.00 91.50 78 VAL A CA 1
ATOM 581 C C . VAL A 1 78 ? -15.303 -6.859 21.376 1.00 91.50 78 VAL A C 1
ATOM 583 O O . VAL A 1 78 ? -15.524 -6.486 20.226 1.00 91.50 78 VAL A O 1
ATOM 586 N N . LEU A 1 79 ? -14.079 -7.219 21.752 1.00 90.00 79 LEU A N 1
ATOM 587 C CA . LEU A 1 79 ? -12.984 -7.379 20.789 1.00 90.00 79 LEU A CA 1
ATOM 588 C C . LEU A 1 79 ? -13.186 -8.644 19.939 1.00 90.00 79 LEU A C 1
ATOM 590 O O . LEU A 1 79 ? -13.507 -9.701 20.477 1.00 90.00 79 LEU A O 1
ATOM 594 N N . ASP A 1 80 ? -12.976 -8.558 18.618 1.00 87.12 80 ASP A N 1
ATOM 595 C CA . ASP A 1 80 ? -13.097 -9.730 17.723 1.00 87.12 80 ASP A CA 1
ATOM 596 C C . ASP A 1 80 ? -12.029 -10.797 18.048 1.00 87.12 80 ASP A C 1
ATOM 598 O O . ASP A 1 80 ? -12.335 -11.987 17.983 1.00 87.12 80 ASP A O 1
ATOM 602 N N . GLU A 1 81 ? -10.824 -10.374 18.463 1.00 82.56 81 GLU A N 1
ATOM 603 C CA . GLU A 1 81 ? -9.666 -11.247 18.745 1.00 82.56 81 GLU A CA 1
ATOM 604 C C . GLU A 1 81 ? -9.852 -12.115 20.003 1.00 82.56 81 GLU A C 1
ATOM 606 O O . GLU A 1 81 ? -9.772 -13.337 19.913 1.00 82.56 81 GLU A O 1
ATOM 611 N N . ASP A 1 82 ? -10.143 -11.496 21.153 1.00 80.56 82 ASP A N 1
ATOM 612 C CA . ASP A 1 82 ? -10.119 -12.176 22.461 1.00 80.56 82 ASP A CA 1
ATOM 613 C C . ASP A 1 82 ? -11.481 -12.190 23.177 1.00 80.56 82 ASP A C 1
ATOM 615 O O . ASP A 1 82 ? -11.612 -12.730 24.275 1.00 80.56 82 ASP A O 1
ATOM 619 N N . GLY A 1 83 ? -12.507 -11.553 22.602 1.00 83.81 83 GLY A N 1
ATOM 620 C CA . GLY A 1 83 ? -13.841 -11.479 23.204 1.00 83.81 83 GLY A CA 1
ATOM 621 C C . GLY A 1 83 ? -13.940 -10.586 24.442 1.00 83.81 83 GLY A C 1
ATOM 622 O O . GLY A 1 83 ? -14.957 -10.613 25.131 1.00 83.81 83 GLY A O 1
ATOM 623 N N . THR A 1 84 ? -12.914 -9.782 24.740 1.00 89.00 84 THR A N 1
ATOM 624 C CA . THR A 1 84 ? -12.936 -8.845 25.871 1.00 89.00 84 THR A CA 1
ATOM 625 C C . THR A 1 84 ? -14.034 -7.801 25.688 1.00 89.00 84 THR A C 1
ATOM 627 O O . THR A 1 84 ? -14.100 -7.150 24.643 1.00 89.00 84 THR A O 1
ATOM 630 N N . ALA A 1 85 ? -14.870 -7.617 26.709 1.00 89.38 85 ALA A N 1
ATOM 631 C CA . ALA A 1 85 ? -15.945 -6.633 26.697 1.00 89.38 85 ALA A CA 1
ATOM 632 C C . ALA A 1 85 ? -15.407 -5.197 26.810 1.00 89.38 85 ALA A C 1
ATOM 634 O O . ALA A 1 85 ? -14.623 -4.867 27.700 1.00 89.38 85 ALA A O 1
ATOM 635 N N . VAL A 1 86 ? -15.845 -4.333 25.895 1.00 89.25 86 VAL A N 1
ATOM 636 C CA . VAL A 1 86 ? -15.498 -2.909 25.824 1.00 89.25 86 VAL A CA 1
ATOM 637 C C . VAL A 1 86 ? -16.641 -2.121 26.460 1.00 89.25 86 VAL A C 1
ATOM 639 O O . VAL A 1 86 ? -17.484 -1.549 25.774 1.00 89.25 86 VAL A O 1
ATOM 642 N N . GLU A 1 87 ? -16.690 -2.120 27.790 1.00 87.69 87 GLU A N 1
ATOM 643 C CA . GLU A 1 87 ? -17.748 -1.430 28.550 1.00 87.69 87 GLU A CA 1
ATOM 644 C C . GLU A 1 87 ? -17.293 -0.065 29.082 1.00 87.69 87 GLU A C 1
ATOM 646 O O . GLU A 1 87 ? -18.093 0.855 29.247 1.00 87.69 87 GLU A O 1
ATOM 651 N N . THR A 1 88 ? -15.988 0.098 29.306 1.00 89.56 88 THR A N 1
ATOM 652 C CA . THR A 1 88 ? -15.419 1.297 29.930 1.00 89.56 88 THR A CA 1
ATOM 653 C C . THR A 1 88 ? -14.774 2.206 28.890 1.00 89.56 88 THR A C 1
ATOM 655 O O . THR A 1 88 ? -13.953 1.768 28.081 1.00 89.56 88 THR A O 1
ATOM 658 N N . GLU A 1 89 ? -15.042 3.513 28.968 1.00 89.44 89 GLU A N 1
ATOM 659 C CA . GLU A 1 89 ? -14.418 4.501 28.076 1.00 89.44 89 GLU A CA 1
ATOM 660 C C . GLU A 1 89 ? -12.882 4.513 28.195 1.00 89.44 89 GLU A C 1
ATOM 662 O O . GLU A 1 89 ? -12.175 4.684 27.203 1.00 89.44 89 GLU A O 1
ATOM 667 N N . ALA A 1 90 ? -12.345 4.269 29.395 1.00 87.75 90 ALA A N 1
ATOM 668 C CA . ALA A 1 90 ? -10.906 4.140 29.617 1.00 87.75 90 ALA A CA 1
ATOM 669 C C . ALA A 1 90 ? -10.287 3.017 28.766 1.00 87.75 90 ALA A C 1
ATOM 671 O O . ALA A 1 90 ? -9.233 3.223 28.170 1.00 87.75 90 ALA A O 1
ATOM 672 N N . PHE A 1 91 ? -10.969 1.871 28.647 1.00 87.88 91 PHE A N 1
ATOM 673 C CA . PHE A 1 91 ? -10.520 0.765 27.802 1.00 87.88 91 PHE A CA 1
ATOM 674 C C . PHE A 1 91 ? -10.609 1.142 26.322 1.00 87.88 91 PHE A C 1
ATOM 676 O O . PHE A 1 91 ? -9.643 0.984 25.583 1.00 87.88 91 PHE A O 1
ATOM 683 N N . PHE A 1 92 ? -11.713 1.765 25.904 1.00 86.69 92 PHE A N 1
ATOM 684 C CA . PHE A 1 92 ? -11.874 2.255 24.534 1.00 86.69 92 PHE A CA 1
ATOM 685 C C . PHE A 1 92 ? -10.747 3.211 24.098 1.00 86.69 92 PH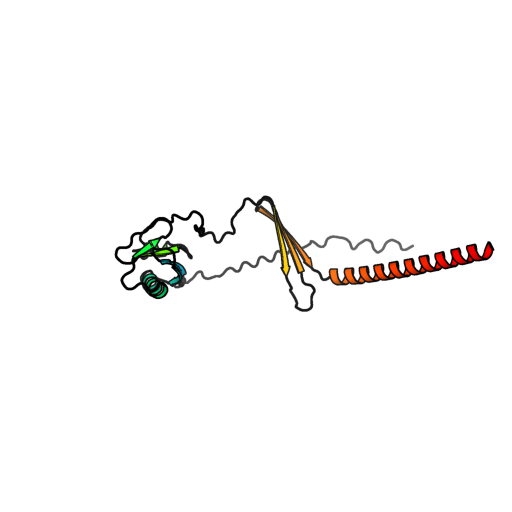E A C 1
ATOM 687 O O . PHE A 1 92 ? -10.248 3.113 22.978 1.00 86.69 92 PHE A O 1
ATOM 694 N N . ARG A 1 93 ? -10.279 4.095 24.990 1.00 86.31 93 ARG A N 1
ATOM 695 C CA . ARG A 1 93 ? -9.168 5.020 24.701 1.00 86.31 93 ARG A CA 1
ATOM 696 C C . ARG A 1 93 ? -7.819 4.325 24.516 1.00 86.31 93 ARG A C 1
ATOM 698 O O . ARG A 1 93 ? -6.976 4.869 23.799 1.00 86.31 93 ARG A O 1
ATOM 705 N N . THR A 1 94 ? -7.622 3.166 25.149 1.00 87.38 94 THR A N 1
ATOM 706 C CA . THR A 1 94 ? -6.409 2.345 24.987 1.00 87.38 94 THR A CA 1
ATOM 707 C C . THR A 1 94 ? -6.377 1.552 23.683 1.00 87.38 94 THR A C 1
ATOM 709 O O . THR A 1 94 ? -5.306 1.099 23.293 1.00 87.38 94 THR A O 1
ATOM 712 N N . LEU A 1 95 ? -7.514 1.413 22.991 1.00 86.06 95 LEU A N 1
ATOM 713 C CA 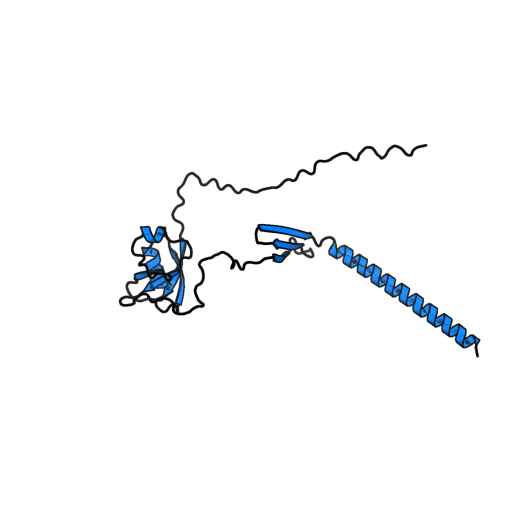. LEU A 1 95 ? -7.576 0.702 21.718 1.00 86.06 95 LEU A CA 1
ATOM 714 C C . LEU A 1 95 ? -6.883 1.494 20.603 1.00 86.06 95 LEU A C 1
ATOM 716 O O . LEU A 1 95 ? -7.065 2.710 20.465 1.00 86.06 95 LEU A O 1
ATOM 720 N N . GLU A 1 96 ? -6.126 0.777 19.775 1.00 83.06 96 GLU A N 1
ATOM 721 C CA . GLU A 1 96 ? -5.472 1.333 18.593 1.00 83.06 96 GLU A CA 1
ATOM 722 C C . GLU A 1 96 ? -6.489 1.658 17.486 1.00 83.06 96 GLU A C 1
ATOM 724 O O . GLU A 1 96 ? -7.578 1.076 17.394 1.00 83.06 96 GLU A O 1
ATOM 729 N N . GLU A 1 97 ? -6.128 2.597 16.613 1.00 80.75 97 GLU A N 1
ATOM 730 C CA . GLU A 1 97 ? -6.928 2.923 15.432 1.00 80.75 97 GLU A CA 1
ATOM 731 C C . GLU A 1 97 ? -7.033 1.706 14.501 1.00 80.75 97 GLU A C 1
ATOM 733 O O . GLU A 1 97 ? -6.046 1.031 14.215 1.00 80.75 97 GLU A O 1
ATOM 738 N N . GLY A 1 98 ? -8.242 1.413 14.016 1.00 75.69 98 GLY A N 1
ATOM 739 C CA . GLY A 1 98 ? -8.490 0.252 13.159 1.00 75.69 98 GLY A CA 1
ATOM 740 C C . GLY A 1 98 ? -8.736 -1.072 13.891 1.00 75.69 98 GLY A C 1
ATOM 741 O O . GLY A 1 98 ? -8.953 -2.076 13.208 1.00 75.69 98 GLY A O 1
ATOM 742 N N . THR A 1 99 ? -8.777 -1.075 15.231 1.00 85.44 99 THR A N 1
ATOM 743 C CA . THR A 1 99 ? -9.191 -2.240 16.036 1.00 85.44 99 THR A CA 1
ATOM 744 C C . THR A 1 99 ? -10.538 -2.790 15.552 1.00 85.44 99 THR A C 1
ATOM 746 O O . THR A 1 99 ? -11.467 -2.028 15.254 1.00 85.44 99 THR A O 1
ATOM 749 N N . VAL A 1 100 ? -10.634 -4.121 15.459 1.00 87.06 100 VAL A N 1
ATOM 750 C CA . VAL A 1 100 ? -11.852 -4.824 15.042 1.00 87.06 100 VAL A CA 1
ATOM 751 C C . VAL A 1 100 ? -12.691 -5.166 16.268 1.00 87.06 100 VAL A C 1
ATOM 753 O O . VAL A 1 100 ? -12.267 -5.899 17.160 1.00 87.06 100 VAL A O 1
ATOM 756 N N . LEU A 1 101 ? -13.896 -4.615 16.296 1.00 90.19 101 LEU A N 1
ATOM 757 C CA . LEU A 1 101 ? -14.861 -4.740 17.375 1.00 90.19 101 LEU A CA 1
ATOM 758 C C . LEU A 1 101 ? -16.052 -5.548 16.871 1.00 90.19 101 LEU A C 1
ATOM 760 O O . LEU A 1 101 ? -16.459 -5.413 15.721 1.00 90.19 101 LEU A O 1
ATOM 764 N N . MET A 1 102 ? -16.623 -6.382 17.721 1.00 90.50 102 MET A N 1
ATOM 765 C CA . MET A 1 102 ? -17.802 -7.175 17.423 1.00 90.50 102 MET A CA 1
ATOM 766 C C . MET A 1 102 ? -18.973 -6.655 18.246 1.00 90.50 102 MET A C 1
ATOM 768 O O . MET A 1 102 ? -18.881 -6.502 19.461 1.00 90.50 102 MET A O 1
ATOM 772 N N . ALA A 1 103 ? -20.064 -6.354 17.556 1.00 90.88 103 ALA A N 1
ATOM 773 C CA . ALA A 1 103 ? -21.332 -5.957 18.136 1.00 90.88 103 ALA A CA 1
ATOM 774 C C . ALA A 1 103 ? -22.190 -7.208 18.345 1.00 90.88 103 ALA A C 1
ATOM 776 O O . ALA A 1 103 ? -22.539 -7.890 17.379 1.00 90.88 103 ALA A O 1
ATOM 777 N N . LEU A 1 104 ? -22.517 -7.497 19.600 1.00 89.44 104 LEU A N 1
ATOM 778 C CA . LEU A 1 104 ? -23.358 -8.612 20.016 1.00 89.44 104 LEU A CA 1
ATOM 779 C C . LEU A 1 104 ? -24.736 -8.097 20.432 1.00 89.44 104 LEU A C 1
ATOM 781 O O . LEU A 1 104 ? -24.843 -7.106 21.156 1.00 89.44 104 LEU A O 1
ATOM 785 N N . SER A 1 105 ? -25.793 -8.769 19.979 1.00 87.12 105 SER A N 1
ATOM 786 C CA . SER A 1 105 ? -27.148 -8.510 20.472 1.00 87.12 105 SER A CA 1
ATOM 787 C C . SER A 1 105 ? -27.397 -9.206 21.813 1.00 87.12 105 SER A C 1
ATOM 789 O O . SER A 1 105 ? -26.660 -10.110 22.212 1.00 87.12 105 SER A O 1
ATOM 791 N N . GLU A 1 106 ? -28.479 -8.830 22.492 1.00 82.50 106 GLU A N 1
ATOM 792 C CA . GLU A 1 106 ? -28.920 -9.483 23.727 1.00 82.50 106 GLU A CA 1
ATOM 793 C C . GLU A 1 106 ? -29.022 -11.014 23.547 1.00 82.50 106 GLU A C 1
ATOM 795 O O . GLU A 1 106 ? -29.636 -11.505 22.598 1.00 82.50 106 GLU A O 1
ATOM 800 N N . GLY A 1 107 ? -28.352 -11.773 24.422 1.00 77.50 107 GLY A N 1
ATOM 801 C CA . GLY A 1 107 ? -28.308 -13.242 24.381 1.00 77.50 107 GLY A CA 1
ATOM 802 C C . GLY A 1 107 ? -27.270 -13.865 23.435 1.00 77.50 107 GLY A C 1
ATOM 803 O O . GLY A 1 107 ? -27.098 -15.083 23.463 1.00 77.50 107 GLY A O 1
ATOM 804 N N . GLN A 1 108 ? -26.547 -13.077 22.631 1.00 82.38 108 GLN A N 1
ATOM 805 C CA . GLN A 1 108 ? -25.422 -13.584 21.840 1.00 82.38 108 GLN A CA 1
ATOM 806 C C . GLN A 1 108 ? -24.124 -13.570 22.649 1.00 82.38 108 GLN A C 1
ATOM 808 O O . GLN A 1 108 ? -23.818 -12.617 23.363 1.00 82.38 108 GLN A O 1
ATOM 813 N N . THR A 1 109 ? -23.329 -14.627 22.503 1.00 83.75 109 THR A N 1
ATOM 814 C CA . THR A 1 109 ? -21.999 -14.730 23.104 1.00 83.75 109 THR A CA 1
ATOM 815 C C . THR A 1 109 ? -20.921 -14.598 22.040 1.00 83.75 109 THR A C 1
ATOM 817 O O . THR A 1 109 ? -21.108 -14.957 20.874 1.00 83.75 109 THR A O 1
ATOM 820 N N . TRP A 1 110 ? -19.763 -14.075 22.440 1.00 86.00 110 TRP A N 1
ATOM 821 C CA . TRP A 1 110 ? -18.600 -14.068 21.565 1.00 86.00 110 TRP A CA 1
ATOM 822 C C . TRP A 1 110 ? -18.194 -15.508 21.232 1.00 86.00 110 TRP A C 1
ATOM 824 O O . TRP A 1 110 ? -18.120 -16.370 22.108 1.00 86.00 110 TRP A O 1
ATOM 834 N N . SER A 1 111 ? -17.915 -15.763 19.956 1.00 80.50 111 SER A N 1
ATOM 835 C CA . SER A 1 111 ? -17.379 -17.039 19.490 1.00 80.50 111 SER A CA 1
ATOM 836 C C . SER A 1 111 ? -16.013 -16.812 18.860 1.00 80.50 111 SER A C 1
ATOM 838 O O . SER A 1 111 ? -15.857 -15.898 18.052 1.00 80.50 111 SER A O 1
ATOM 840 N N . ALA A 1 112 ? -15.024 -17.644 19.190 1.00 75.69 112 ALA A N 1
ATOM 841 C CA . ALA A 1 112 ? -13.714 -17.584 18.547 1.00 75.69 112 ALA A CA 1
ATOM 842 C C . ALA A 1 112 ? -13.841 -17.860 17.039 1.00 75.69 112 ALA A C 1
ATOM 844 O O . ALA A 1 112 ? -14.613 -18.730 16.616 1.00 75.69 112 ALA A O 1
ATOM 845 N N . SER A 1 113 ? -13.091 -17.125 16.215 1.00 67.94 113 SER A N 1
ATOM 846 C CA . SER A 1 113 ? -13.115 -17.345 14.768 1.00 67.94 113 SER A CA 1
ATOM 847 C C . SER A 1 113 ? -12.558 -18.741 14.442 1.00 67.94 113 SER A C 1
ATOM 849 O O . SER A 1 113 ? -11.430 -19.076 14.790 1.00 67.94 113 SER A O 1
ATOM 851 N N . LYS A 1 114 ? -13.369 -19.596 13.804 1.00 61.31 114 LYS A N 1
ATOM 852 C CA . LYS A 1 114 ? -12.976 -20.967 13.413 1.00 61.31 114 LYS A CA 1
ATOM 853 C C . LYS A 1 114 ? -12.277 -21.024 12.052 1.00 61.31 114 LYS A C 1
ATOM 855 O O . LYS A 1 114 ? -11.867 -22.097 11.619 1.00 61.31 114 LYS A O 1
ATOM 860 N N . THR A 1 115 ? -12.173 -19.893 11.355 1.00 55.97 115 THR A N 1
ATOM 861 C CA . THR A 1 115 ? -11.698 -19.839 9.971 1.00 55.97 115 THR A CA 1
ATOM 862 C C . THR A 1 115 ? -10.212 -19.467 9.938 1.00 55.97 115 THR A C 1
ATOM 864 O O . THR A 1 115 ? -9.889 -18.305 10.185 1.00 55.97 115 THR A O 1
ATOM 867 N N . PRO A 1 116 ? -9.299 -20.383 9.558 1.00 46.16 116 PRO A N 1
ATOM 868 C CA . PRO A 1 116 ? -7.846 -20.160 9.569 1.00 46.16 116 PRO A CA 1
ATOM 869 C C . PRO A 1 116 ? -7.335 -19.203 8.468 1.00 46.16 116 PRO A C 1
ATOM 871 O O . PRO A 1 116 ? -6.172 -19.256 8.086 1.00 46.16 116 PRO A O 1
ATOM 874 N N . GLY A 1 117 ? -8.188 -18.330 7.925 1.00 50.31 117 GLY A N 1
ATOM 875 C CA . GLY A 1 117 ? -7.861 -17.481 6.773 1.00 50.31 117 GLY A CA 1
ATOM 876 C C . GLY A 1 117 ? -8.339 -16.034 6.857 1.00 50.31 117 GLY A C 1
ATOM 877 O O . GLY A 1 117 ? -8.073 -15.270 5.935 1.00 50.31 117 GLY A O 1
ATOM 878 N N . TYR A 1 118 ? -9.035 -15.639 7.928 1.00 48.34 118 TYR A N 1
ATOM 879 C CA . TYR A 1 118 ? -9.564 -14.276 8.079 1.00 48.34 118 TYR A CA 1
ATOM 880 C C . TYR A 1 118 ? -8.929 -13.513 9.256 1.00 48.34 118 TYR A C 1
ATOM 882 O O . TYR A 1 118 ? -9.420 -12.468 9.661 1.00 48.34 118 TYR A O 1
ATOM 890 N N . GLN A 1 119 ? -7.790 -13.949 9.795 1.00 50.53 119 GLN A N 1
ATOM 891 C CA . GLN A 1 119 ? -7.029 -13.063 10.675 1.00 50.53 119 GLN A CA 1
ATOM 892 C C . GLN A 1 119 ? -6.422 -11.950 9.803 1.00 50.53 119 GLN A C 1
ATOM 894 O O . GLN A 1 119 ? -5.298 -12.047 9.311 1.00 50.53 119 GLN A O 1
ATOM 899 N N . LEU A 1 120 ? -7.222 -10.913 9.525 1.00 49.94 120 LEU A N 1
ATOM 900 C CA . LEU A 1 120 ? -6.787 -9.641 8.967 1.00 49.94 120 LEU A CA 1
ATOM 901 C C . LEU A 1 120 ? -5.925 -9.002 10.040 1.00 49.94 120 LEU A C 1
ATOM 903 O O . LEU A 1 120 ? -6.374 -8.157 10.809 1.00 49.94 120 LEU A O 1
ATOM 907 N N . SER A 1 121 ? -4.687 -9.482 10.088 1.00 48.03 121 SER A N 1
ATOM 908 C CA . SER A 1 121 ? -3.613 -8.943 10.886 1.00 48.03 121 SER A CA 1
ATOM 909 C C . SER A 1 121 ? -3.706 -7.423 10.798 1.00 48.03 121 SER A C 1
ATOM 911 O O . SER A 1 121 ? -3.589 -6.853 9.711 1.00 48.03 121 SER A O 1
ATOM 913 N N . LEU A 1 122 ? -3.930 -6.780 11.947 1.00 48.34 122 LEU A N 1
ATOM 914 C CA . LEU A 1 122 ? -3.926 -5.328 12.175 1.00 48.34 122 LEU A CA 1
ATOM 915 C C . LEU A 1 122 ? -2.609 -4.650 11.749 1.00 48.34 122 LEU A C 1
ATOM 917 O O . LEU A 1 122 ? -2.384 -3.467 11.985 1.00 48.34 122 LEU A O 1
ATOM 921 N N . SER A 1 123 ? -1.711 -5.374 11.085 1.00 46.31 123 SER A N 1
ATOM 922 C CA . SER A 1 123 ? -0.532 -4.809 10.479 1.00 46.31 123 SER A CA 1
ATOM 923 C C . SER A 1 123 ? -0.903 -4.058 9.207 1.00 46.31 123 SER A C 1
ATOM 925 O O . SER A 1 123 ? -0.955 -4.600 8.109 1.00 46.31 123 SER A O 1
ATOM 927 N N . HIS A 1 124 ? -0.959 -2.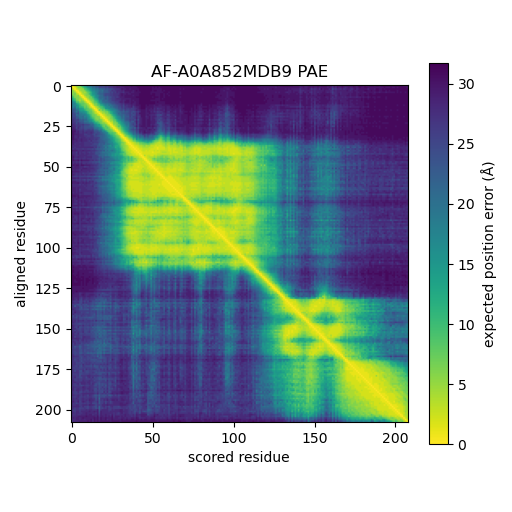739 9.348 1.00 47.06 124 HIS A N 1
ATOM 928 C CA . HIS A 1 124 ? -0.649 -1.787 8.281 1.00 47.06 124 HIS A CA 1
ATOM 929 C C . HIS A 1 124 ? 0.782 -1.958 7.713 1.00 47.06 124 HIS A C 1
ATOM 931 O O . HIS A 1 124 ? 1.228 -1.163 6.884 1.00 47.06 124 HIS A O 1
ATOM 937 N N . LYS A 1 125 ? 1.535 -2.972 8.167 1.00 47.12 125 LYS A N 1
ATOM 938 C CA . LYS A 1 125 ? 2.782 -3.404 7.552 1.00 47.12 125 LYS A CA 1
ATOM 939 C C . LYS A 1 125 ? 2.455 -4.399 6.440 1.00 47.12 125 LYS A C 1
ATOM 941 O O . LYS A 1 125 ? 1.811 -5.409 6.729 1.00 47.12 125 LYS A O 1
ATOM 946 N N . PRO A 1 126 ? 2.940 -4.177 5.204 1.00 52.50 126 PRO A N 1
ATOM 947 C CA . PRO A 1 126 ? 2.930 -5.236 4.205 1.00 52.50 126 PRO A CA 1
ATOM 948 C C . PRO A 1 126 ? 3.551 -6.493 4.832 1.00 52.50 126 PRO A C 1
ATOM 950 O O . PRO A 1 126 ? 4.483 -6.351 5.638 1.00 52.50 126 PRO A O 1
ATOM 953 N N . PRO A 1 127 ? 3.017 -7.694 4.535 1.00 52.94 127 PRO A N 1
ATOM 954 C CA . PRO A 1 127 ? 3.479 -8.930 5.145 1.00 52.94 127 PRO A CA 1
ATOM 955 C C . PRO A 1 127 ? 4.993 -8.975 5.002 1.00 52.94 127 PRO A C 1
ATOM 957 O O . PRO A 1 127 ? 5.515 -9.024 3.889 1.00 52.94 127 PRO A O 1
ATOM 960 N N . ARG A 1 128 ? 5.703 -8.905 6.134 1.00 55.06 128 ARG A N 1
ATOM 961 C CA . ARG A 1 128 ? 7.149 -9.103 6.184 1.00 55.06 128 ARG A CA 1
ATOM 962 C C . ARG A 1 128 ? 7.405 -10.585 5.933 1.00 55.06 128 ARG A C 1
ATOM 964 O O . ARG A 1 128 ? 7.796 -11.318 6.834 1.00 55.06 128 ARG A O 1
ATOM 971 N N . ARG A 1 129 ? 7.153 -11.042 4.700 1.00 53.78 129 ARG A N 1
ATOM 972 C CA . ARG A 1 129 ? 7.892 -12.179 4.168 1.00 53.78 129 ARG A CA 1
ATOM 973 C C . ARG A 1 129 ? 9.353 -11.791 4.309 1.00 53.78 129 ARG A C 1
ATOM 975 O O . ARG A 1 129 ? 9.719 -10.646 4.054 1.00 53.78 129 ARG A O 1
ATOM 982 N N . ILE A 1 130 ? 10.142 -12.722 4.821 1.00 54.34 130 ILE A N 1
ATOM 983 C CA . ILE A 1 130 ? 11.590 -12.604 4.936 1.00 54.34 130 ILE A CA 1
ATOM 984 C C . ILE A 1 130 ? 12.104 -12.521 3.497 1.00 54.34 130 ILE A C 1
ATOM 986 O O . ILE A 1 130 ? 12.395 -13.535 2.872 1.00 54.34 130 ILE A O 1
ATOM 990 N N . ASP A 1 131 ? 12.065 -11.321 2.929 1.00 55.16 131 ASP A N 1
ATOM 991 C CA . ASP A 1 131 ? 12.412 -11.084 1.542 1.00 55.16 131 ASP A CA 1
ATOM 992 C C . ASP A 1 131 ? 13.901 -10.774 1.526 1.00 55.16 131 ASP A C 1
ATOM 994 O O . ASP A 1 131 ? 14.357 -9.706 1.946 1.00 55.16 131 ASP A O 1
ATOM 998 N N . VAL A 1 132 ? 14.675 -11.790 1.151 1.00 67.88 132 VAL A N 1
ATOM 999 C CA . VAL A 1 132 ? 16.140 -11.735 1.109 1.00 67.88 132 VAL A CA 1
ATOM 1000 C C . VAL A 1 132 ? 16.584 -10.625 0.151 1.00 67.88 132 VAL A C 1
ATOM 1002 O O . VAL A 1 132 ? 17.545 -9.914 0.447 1.00 67.88 132 VAL A O 1
ATOM 1005 N N . ALA A 1 133 ? 15.835 -10.407 -0.936 1.00 76.62 133 ALA A N 1
ATOM 1006 C CA . ALA A 1 133 ? 15.995 -9.269 -1.829 1.00 76.62 133 ALA A CA 1
ATOM 1007 C C . ALA A 1 133 ? 14.655 -8.883 -2.486 1.00 76.62 133 ALA A C 1
ATOM 1009 O O . ALA A 1 133 ? 14.057 -9.690 -3.187 1.00 76.62 133 ALA A O 1
ATOM 1010 N N . CYS A 1 134 ? 14.216 -7.637 -2.315 1.00 78.62 134 CYS A N 1
ATOM 1011 C CA . CYS A 1 134 ? 13.040 -7.065 -2.965 1.00 78.62 134 CYS A CA 1
ATOM 1012 C C . CYS A 1 134 ? 13.476 -5.977 -3.952 1.00 78.62 134 CYS A C 1
ATOM 1014 O O . CYS A 1 134 ? 14.131 -5.009 -3.564 1.00 78.62 134 CYS A O 1
ATOM 1016 N N . VAL A 1 135 ? 13.119 -6.134 -5.228 1.00 85.69 135 VAL A N 1
ATOM 1017 C CA . VAL A 1 135 ? 13.371 -5.140 -6.281 1.00 85.69 135 VAL A CA 1
ATOM 1018 C C . VAL A 1 135 ? 12.043 -4.554 -6.747 1.00 85.69 135 VAL A C 1
ATOM 1020 O O . VAL A 1 135 ? 11.132 -5.285 -7.125 1.00 85.69 135 VAL A O 1
ATOM 1023 N N . THR A 1 136 ? 11.935 -3.232 -6.714 1.00 86.94 136 THR A N 1
ATOM 1024 C CA . THR A 1 136 ? 10.748 -2.454 -7.070 1.00 86.94 136 THR A CA 1
ATOM 1025 C C . THR A 1 136 ? 11.046 -1.589 -8.290 1.00 86.94 136 THR A C 1
ATOM 1027 O O . THR A 1 136 ? 12.132 -1.018 -8.401 1.00 86.94 136 THR A O 1
ATOM 1030 N N . PHE A 1 137 ? 10.079 -1.500 -9.200 1.00 90.00 137 PHE A N 1
ATOM 1031 C CA . PHE A 1 137 ? 10.158 -0.704 -10.421 1.00 90.00 137 PHE A CA 1
ATOM 1032 C C . PHE A 1 137 ? 8.976 0.263 -10.443 1.00 90.00 137 PHE A C 1
ATOM 1034 O O . PHE A 1 137 ? 7.853 -0.148 -10.731 1.00 90.00 137 PHE A O 1
ATOM 1041 N N . ASP A 1 138 ? 9.229 1.539 -10.164 1.00 88.19 138 ASP A N 1
ATOM 1042 C CA . ASP A 1 138 ? 8.190 2.564 -10.112 1.00 88.19 138 ASP A CA 1
ATOM 1043 C C . ASP A 1 138 ? 8.321 3.481 -11.330 1.00 88.19 138 ASP A C 1
ATOM 1045 O O . ASP A 1 138 ? 9.219 4.320 -11.413 1.00 88.19 138 ASP A O 1
ATOM 1049 N N . LEU A 1 139 ? 7.422 3.318 -12.302 1.00 86.88 139 LEU A N 1
ATOM 1050 C CA . LEU A 1 139 ? 7.323 4.218 -13.447 1.00 86.88 139 LEU A CA 1
ATOM 1051 C C . 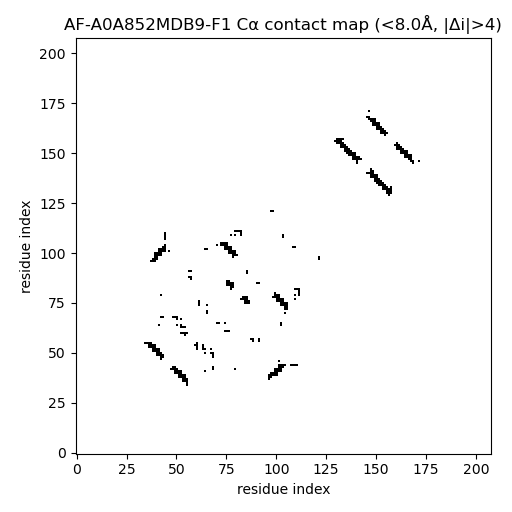LEU A 1 139 ? 6.373 5.363 -13.100 1.00 86.88 139 LEU A C 1
ATOM 1053 O O . LEU A 1 139 ? 5.179 5.156 -12.892 1.00 86.88 139 LEU A O 1
ATOM 1057 N N . TYR A 1 140 ? 6.895 6.582 -13.072 1.00 82.81 140 TYR A N 1
ATOM 1058 C CA . TYR A 1 140 ? 6.119 7.782 -12.782 1.00 82.81 140 TYR A CA 1
ATOM 1059 C C . TYR A 1 140 ? 6.367 8.850 -13.841 1.00 82.81 140 TYR A C 1
ATOM 1061 O O . TYR A 1 140 ? 7.343 8.818 -14.586 1.00 82.81 140 TYR A O 1
ATOM 1069 N N . LYS A 1 141 ? 5.459 9.817 -13.947 1.00 84.25 141 LYS A N 1
ATOM 1070 C CA . LYS A 1 141 ? 5.523 10.851 -14.977 1.00 84.25 141 LYS A CA 1
ATOM 1071 C C . LYS A 1 141 ? 5.397 12.229 -14.344 1.00 84.25 141 LYS A C 1
ATOM 1073 O O . LYS A 1 141 ? 4.341 12.585 -13.842 1.00 84.25 141 LYS A O 1
ATOM 1078 N N . THR A 1 142 ? 6.483 12.996 -14.372 1.00 77.62 142 THR A N 1
ATOM 1079 C CA . THR A 1 142 ? 6.558 14.360 -13.819 1.00 77.62 142 THR A CA 1
ATOM 1080 C C . THR A 1 142 ? 5.875 15.403 -14.702 1.00 77.62 142 THR A C 1
ATOM 1082 O O . THR A 1 142 ? 5.387 16.402 -14.188 1.00 77.62 142 THR A O 1
ATOM 1085 N N . ASN A 1 143 ? 5.821 15.185 -16.020 1.00 73.88 143 ASN A N 1
ATOM 1086 C CA . ASN A 1 143 ? 5.181 16.093 -16.973 1.00 73.88 143 ASN A CA 1
ATOM 1087 C C . ASN A 1 143 ? 4.402 15.291 -18.035 1.00 73.88 143 ASN A C 1
ATOM 1089 O O . ASN A 1 143 ? 4.973 14.350 -18.596 1.00 73.88 143 ASN A O 1
ATOM 1093 N N . PRO A 1 144 ? 3.137 15.637 -18.363 1.00 71.62 144 PRO A N 1
ATOM 1094 C CA . PRO A 1 144 ? 2.348 14.984 -19.416 1.00 71.62 144 PRO A CA 1
ATOM 1095 C C . PRO A 1 144 ? 3.053 14.890 -20.785 1.00 71.62 144 PRO A C 1
ATOM 1097 O O . PRO A 1 144 ? 2.795 13.939 -21.525 1.00 71.62 144 PRO A O 1
ATOM 1100 N N . GLN A 1 145 ? 3.968 15.808 -21.113 1.00 69.12 145 GLN A N 1
ATOM 1101 C CA . GLN A 1 145 ? 4.688 15.820 -22.397 1.00 69.12 145 GLN A CA 1
ATOM 1102 C C . GLN A 1 145 ? 5.958 14.944 -22.436 1.00 69.12 145 GLN A C 1
ATOM 1104 O O . GLN A 1 145 ? 6.480 14.675 -23.521 1.00 69.12 145 GLN A O 1
ATOM 1109 N N . ASP A 1 146 ? 6.433 14.450 -21.287 1.00 74.44 146 ASP A N 1
ATOM 1110 C CA . ASP A 1 146 ? 7.654 13.639 -21.194 1.00 74.44 146 ASP A CA 1
ATOM 1111 C C . ASP A 1 146 ? 7.377 12.127 -21.311 1.00 74.44 146 ASP A C 1
ATOM 1113 O O . ASP A 1 146 ? 6.245 11.659 -21.193 1.00 74.44 146 ASP A O 1
ATOM 1117 N N . LEU A 1 147 ? 8.419 11.321 -21.541 1.00 72.50 147 LEU A N 1
ATOM 1118 C CA . LEU A 1 147 ? 8.306 9.851 -21.591 1.00 72.50 147 LEU A CA 1
ATOM 1119 C C . LEU A 1 147 ? 8.185 9.195 -20.200 1.00 72.50 147 LEU A C 1
ATOM 1121 O O . LEU A 1 147 ? 7.946 7.995 -20.122 1.00 72.50 147 LEU A O 1
ATOM 1125 N N . GLY A 1 148 ? 8.303 9.976 -19.120 1.00 79.31 148 GLY A N 1
ATOM 1126 C CA . GLY A 1 148 ? 8.301 9.488 -17.739 1.00 79.31 148 GLY A CA 1
ATOM 1127 C C . GLY A 1 148 ? 9.706 9.243 -17.177 1.00 79.31 148 GLY A C 1
ATOM 1128 O O . GLY A 1 148 ? 10.711 9.381 -17.873 1.00 79.31 148 GLY A O 1
ATOM 1129 N N . CYS A 1 149 ? 9.768 8.924 -15.891 1.00 84.56 149 CYS A N 1
ATOM 1130 C CA . CYS A 1 149 ? 10.952 8.545 -15.132 1.00 84.56 149 CYS A CA 1
ATOM 1131 C C . CYS A 1 149 ? 10.701 7.164 -14.519 1.00 84.56 149 CYS A C 1
ATOM 1133 O O . CYS A 1 149 ? 9.605 6.894 -14.031 1.00 84.56 149 CYS A O 1
ATOM 1135 N N . LEU A 1 150 ? 11.712 6.300 -14.535 1.00 86.25 150 LEU A N 1
ATOM 1136 C CA . LEU A 1 150 ? 11.651 4.968 -13.938 1.00 86.25 150 LEU A CA 1
ATOM 1137 C C . LEU A 1 150 ? 12.555 4.931 -12.704 1.00 86.25 150 LEU A C 1
ATOM 1139 O O . LEU A 1 150 ? 13.773 5.025 -12.839 1.00 86.25 150 LEU A O 1
ATOM 1143 N N . ASN A 1 151 ? 11.981 4.773 -11.515 1.00 89.31 151 ASN A N 1
ATOM 1144 C CA . ASN A 1 151 ? 12.743 4.452 -10.313 1.00 89.31 151 ASN A CA 1
ATOM 1145 C C . ASN A 1 151 ? 12.932 2.938 -10.224 1.00 89.31 151 ASN A C 1
ATOM 1147 O O . ASN A 1 151 ? 11.974 2.178 -10.348 1.00 89.31 151 ASN A O 1
ATOM 1151 N N . ILE A 1 152 ? 14.161 2.502 -9.985 1.00 87.81 152 ILE A N 1
ATOM 1152 C CA . ILE A 1 152 ? 14.480 1.116 -9.657 1.00 87.81 152 ILE A CA 1
ATOM 1153 C C . ILE A 1 152 ? 15.010 1.103 -8.234 1.00 87.81 152 ILE A C 1
ATOM 1155 O O . ILE A 1 152 ? 16.062 1.683 -7.967 1.00 87.81 152 ILE A O 1
ATOM 1159 N N . LYS A 1 153 ? 14.318 0.422 -7.325 1.00 90.50 153 LYS A N 1
ATOM 1160 C CA . LYS A 1 153 ? 14.706 0.295 -5.921 1.00 90.50 153 LYS A CA 1
ATOM 1161 C C . LYS A 1 153 ? 14.967 -1.160 -5.581 1.00 90.50 153 LYS A C 1
ATOM 1163 O O . LYS A 1 153 ? 14.048 -1.958 -5.527 1.00 90.50 153 LYS A O 1
ATOM 1168 N N . ALA A 1 154 ? 16.215 -1.506 -5.313 1.00 88.69 154 ALA A N 1
ATOM 1169 C CA . ALA A 1 154 ? 16.599 -2.808 -4.790 1.00 88.69 154 ALA A CA 1
ATOM 1170 C C . ALA A 1 154 ? 16.787 -2.716 -3.274 1.00 88.69 154 ALA A C 1
ATOM 1172 O O . ALA A 1 154 ? 17.442 -1.807 -2.772 1.00 88.69 154 ALA A O 1
ATOM 1173 N N . THR A 1 155 ? 16.225 -3.655 -2.532 1.00 87.25 155 THR A N 1
ATOM 1174 C CA . THR A 1 155 ? 16.333 -3.756 -1.077 1.00 87.25 155 THR A CA 1
ATOM 1175 C C . THR A 1 155 ? 16.785 -5.162 -0.710 1.00 87.25 155 THR A C 1
ATOM 1177 O O . THR A 1 155 ? 16.196 -6.128 -1.167 1.00 87.25 155 THR A O 1
ATOM 1180 N N . LEU A 1 156 ? 17.848 -5.294 0.077 1.00 82.00 156 LEU A N 1
ATOM 1181 C CA . LEU A 1 156 ? 18.415 -6.561 0.546 1.00 82.00 156 LEU A CA 1
ATOM 1182 C C . LEU A 1 156 ? 18.241 -6.649 2.059 1.00 82.00 156 LEU A C 1
ATOM 1184 O O . LEU A 1 156 ? 18.550 -5.693 2.777 1.00 82.00 156 LEU A O 1
ATOM 1188 N N . TYR A 1 157 ? 17.726 -7.784 2.536 1.00 79.00 157 TYR A N 1
ATOM 1189 C CA . TYR A 1 157 ? 17.449 -8.049 3.956 1.00 79.00 157 TYR A CA 1
ATOM 1190 C C . TYR A 1 157 ? 16.586 -6.980 4.655 1.00 79.00 157 TYR A C 1
ATOM 1192 O O . TYR A 1 157 ? 16.613 -6.844 5.877 1.00 79.00 157 TYR A O 1
ATOM 1200 N N . GLY A 1 158 ? 15.847 -6.171 3.891 1.00 69.88 158 GLY A N 1
ATOM 1201 C CA . GLY A 1 158 ? 15.068 -5.040 4.403 1.00 69.88 158 GLY A CA 1
ATOM 1202 C C . GLY A 1 158 ? 15.883 -3.897 5.033 1.00 69.88 158 GLY A C 1
ATOM 1203 O O . GLY A 1 158 ? 15.282 -2.914 5.460 1.00 69.88 158 GLY A O 1
ATOM 1204 N N . THR A 1 159 ? 17.216 -3.989 5.089 1.00 75.81 159 THR A N 1
ATOM 1205 C CA . THR A 1 159 ? 18.105 -3.001 5.730 1.00 75.81 159 THR A CA 1
ATOM 1206 C C . THR A 1 159 ? 18.955 -2.233 4.728 1.00 75.81 159 THR A C 1
ATOM 1208 O O . THR A 1 159 ? 19.225 -1.050 4.930 1.00 75.81 159 THR A O 1
ATOM 1211 N N . TYR A 1 160 ? 19.343 -2.869 3.623 1.00 80.94 160 TYR A N 1
ATOM 1212 C CA . TYR A 1 160 ? 20.184 -2.255 2.604 1.00 80.94 160 TYR A CA 1
ATOM 1213 C C . TYR A 1 160 ? 19.347 -1.935 1.374 1.00 80.94 160 TYR A C 1
ATOM 1215 O O . TYR A 1 160 ? 19.040 -2.821 0.583 1.00 80.94 160 TYR A O 1
ATOM 1223 N N . SER A 1 161 ? 18.963 -0.669 1.208 1.00 85.06 161 SER A N 1
ATOM 1224 C CA . SER A 1 161 ? 18.219 -0.208 0.035 1.00 85.06 161 SER A CA 1
ATOM 1225 C C . SER A 1 161 ? 19.077 0.662 -0.872 1.00 85.06 161 SER A C 1
ATOM 1227 O O . SER A 1 161 ? 19.665 1.638 -0.410 1.00 85.06 161 SER A O 1
ATOM 1229 N N . MET A 1 162 ? 19.070 0.358 -2.163 1.00 87.19 162 MET A N 1
ATOM 1230 C CA . MET A 1 162 ? 19.651 1.169 -3.224 1.00 87.19 162 MET A CA 1
ATOM 1231 C C . MET A 1 162 ? 18.555 1.522 -4.223 1.00 87.19 162 MET A C 1
ATOM 1233 O O . MET A 1 162 ? 17.901 0.636 -4.762 1.00 87.19 162 MET A O 1
ATOM 1237 N N . SER A 1 163 ? 18.347 2.815 -4.465 1.00 88.00 163 SER A N 1
ATOM 1238 C CA . SER A 1 163 ? 17.374 3.320 -5.438 1.00 88.00 163 SER A CA 1
ATOM 1239 C C . SER A 1 163 ? 18.060 4.150 -6.514 1.00 88.00 163 SER A C 1
ATOM 1241 O O . SER A 1 163 ? 18.914 4.981 -6.199 1.00 88.00 163 SER A O 1
ATOM 1243 N N . TYR A 1 164 ? 17.661 3.960 -7.766 1.00 87.12 164 TYR A N 1
ATOM 1244 C CA . TYR A 1 164 ? 18.197 4.666 -8.920 1.00 87.12 164 TYR A CA 1
ATOM 1245 C C . TYR A 1 164 ? 17.068 5.193 -9.810 1.00 87.12 164 TYR A C 1
ATOM 1247 O O . TYR A 1 164 ? 16.225 4.426 -10.269 1.00 87.12 164 TYR A O 1
ATOM 1255 N N . ASP A 1 165 ? 17.071 6.502 -10.070 1.00 86.38 165 ASP A N 1
ATOM 1256 C CA . ASP A 1 165 ? 16.117 7.158 -10.968 1.00 86.38 165 ASP A CA 1
ATOM 1257 C C . ASP A 1 165 ? 16.678 7.253 -12.389 1.00 86.38 165 ASP A C 1
ATOM 1259 O O . ASP A 1 165 ? 17.524 8.098 -12.702 1.00 86.38 165 ASP A O 1
ATOM 1263 N N . LEU A 1 166 ? 16.145 6.427 -13.283 1.00 81.94 166 LEU A N 1
ATOM 1264 C CA . LEU A 1 166 ? 16.351 6.545 -14.719 1.00 81.94 166 LEU A CA 1
ATOM 1265 C C . LEU A 1 166 ? 15.438 7.644 -15.252 1.00 81.94 166 LEU A C 1
ATOM 1267 O O . LEU A 1 166 ? 14.247 7.448 -15.500 1.00 81.94 166 LEU A O 1
ATOM 1271 N N . ARG A 1 167 ? 16.015 8.825 -15.459 1.00 78.69 167 ARG A N 1
ATOM 1272 C CA . ARG A 1 167 ? 15.322 9.923 -16.132 1.00 78.69 167 ARG A CA 1
ATOM 1273 C C . ARG A 1 167 ? 15.361 9.674 -17.639 1.00 78.69 167 ARG A C 1
ATOM 1275 O O . ARG A 1 167 ? 16.419 9.783 -18.261 1.00 78.69 167 ARG A O 1
ATOM 1282 N N . CYS A 1 168 ? 14.220 9.369 -18.254 1.00 67.81 168 CYS A N 1
ATOM 1283 C CA . CYS A 1 168 ? 14.154 8.976 -19.667 1.00 67.81 168 CYS A CA 1
ATOM 1284 C C . CYS A 1 168 ? 14.373 10.132 -20.667 1.00 67.81 168 CYS A C 1
ATOM 1286 O O . CYS A 1 168 ? 14.151 9.947 -21.865 1.00 67.81 168 CYS A O 1
ATOM 1288 N N . TYR A 1 169 ? 14.868 11.298 -20.231 1.00 66.44 169 TYR A N 1
ATOM 1289 C CA . TYR A 1 169 ? 15.241 12.412 -21.116 1.00 66.44 169 TYR A CA 1
ATOM 1290 C C . TYR A 1 169 ? 16.233 11.978 -22.212 1.00 66.44 169 TYR A C 1
ATOM 1292 O O . TYR A 1 169 ? 16.135 12.427 -23.353 1.00 66.44 169 TYR A O 1
ATOM 1300 N N . GLY A 1 170 ? 17.147 11.053 -21.892 1.00 66.19 170 GLY A N 1
ATOM 1301 C CA . GLY A 1 170 ? 18.101 10.488 -22.852 1.00 66.19 170 GLY A CA 1
ATOM 1302 C C . GLY A 1 170 ? 17.527 9.390 -23.753 1.00 66.19 170 GLY A C 1
ATOM 1303 O O . GLY A 1 170 ? 17.988 9.232 -24.880 1.00 66.19 170 GLY A O 1
ATOM 1304 N N . ALA A 1 171 ? 16.494 8.664 -23.315 1.00 74.31 171 ALA A N 1
ATOM 1305 C CA . ALA A 1 171 ? 15.970 7.506 -24.046 1.00 74.31 171 ALA A CA 1
ATOM 1306 C C . ALA A 1 171 ? 15.394 7.897 -25.416 1.00 74.31 171 ALA A C 1
ATOM 1308 O O . ALA A 1 171 ? 15.653 7.230 -26.414 1.00 74.31 171 ALA A O 1
ATOM 1309 N N . LYS A 1 172 ? 14.695 9.039 -25.501 1.00 74.75 172 LYS A N 1
ATOM 1310 C CA . LYS A 1 172 ? 14.167 9.564 -26.774 1.00 74.75 172 LYS A CA 1
ATOM 1311 C C . LYS A 1 172 ? 15.277 9.902 -27.769 1.00 74.75 172 LYS A C 1
ATOM 1313 O O . LYS A 1 172 ? 15.107 9.720 -28.972 1.00 74.75 172 LYS A O 1
ATOM 1318 N N . ARG A 1 173 ? 16.392 10.438 -27.267 1.00 78.19 173 ARG A N 1
ATOM 1319 C CA . ARG A 1 173 ? 17.551 10.820 -28.075 1.00 78.19 173 ARG A CA 1
ATOM 1320 C C . ARG A 1 173 ? 18.275 9.575 -28.589 1.00 78.19 173 ARG A C 1
ATOM 1322 O O . ARG A 1 173 ? 18.387 9.416 -29.800 1.00 78.19 173 ARG A O 1
ATOM 1329 N N . LEU A 1 174 ? 18.580 8.638 -27.691 1.00 81.25 174 LEU A N 1
ATOM 1330 C CA . LEU A 1 174 ? 19.194 7.357 -28.041 1.00 81.25 174 LEU A CA 1
ATOM 1331 C C . LEU A 1 174 ? 18.351 6.560 -29.037 1.00 81.25 174 LEU A C 1
ATOM 1333 O O . LEU A 1 174 ? 18.893 6.028 -29.996 1.00 81.25 174 LEU A O 1
ATOM 1337 N N . MET A 1 175 ? 17.027 6.526 -28.870 1.00 83.31 175 MET A N 1
ATOM 1338 C CA . MET A 1 175 ? 16.134 5.847 -29.812 1.00 83.31 175 MET A CA 1
ATOM 1339 C C . MET A 1 175 ? 16.173 6.488 -31.205 1.00 83.31 175 MET A C 1
ATOM 1341 O O . MET A 1 175 ? 16.197 5.779 -32.208 1.00 83.31 175 MET A O 1
ATOM 1345 N N . LYS A 1 176 ? 16.226 7.824 -31.285 1.00 86.25 176 LYS A N 1
ATOM 1346 C CA . LYS A 1 176 ? 16.367 8.535 -32.565 1.00 86.25 176 LYS A CA 1
ATOM 1347 C C . LYS A 1 176 ? 17.712 8.264 -33.230 1.00 86.25 176 LYS A C 1
ATOM 1349 O O . LYS A 1 176 ? 17.753 8.073 -34.442 1.00 86.25 176 LYS A O 1
ATOM 1354 N N . GLU A 1 177 ? 18.802 8.274 -32.469 1.00 91.19 177 GLU A N 1
ATOM 1355 C CA . GLU A 1 177 ? 20.122 7.957 -33.011 1.00 91.19 177 GLU A CA 1
ATOM 1356 C C . GLU A 1 177 ? 20.218 6.486 -33.428 1.00 91.19 177 GLU A C 1
ATOM 1358 O O . GLU A 1 177 ? 20.661 6.223 -34.540 1.00 91.19 177 GLU A O 1
ATOM 1363 N N . ALA A 1 178 ? 19.722 5.539 -32.628 1.00 93.06 178 ALA A N 1
ATOM 1364 C CA . ALA A 1 178 ? 19.676 4.123 -32.992 1.00 93.06 178 ALA A CA 1
ATOM 1365 C C . ALA A 1 178 ? 18.892 3.898 -34.291 1.00 93.06 178 ALA A C 1
ATOM 1367 O O . ALA A 1 178 ? 19.395 3.242 -35.195 1.00 93.06 178 ALA A O 1
ATOM 1368 N N . LEU A 1 179 ? 17.717 4.523 -34.432 1.00 92.12 179 LEU A N 1
ATOM 1369 C CA . LEU A 1 179 ? 16.918 4.430 -35.654 1.00 92.12 179 LEU A CA 1
ATOM 1370 C C . LEU A 1 179 ? 17.661 4.993 -36.875 1.00 92.12 179 LEU A C 1
ATOM 1372 O O . LEU A 1 179 ? 17.591 4.412 -37.956 1.00 92.12 179 LEU A O 1
ATOM 1376 N N . ARG A 1 180 ? 18.408 6.096 -36.711 1.00 94.00 180 ARG A N 1
ATOM 1377 C CA . ARG A 1 180 ? 19.277 6.627 -37.774 1.00 94.00 180 ARG A CA 1
ATOM 1378 C C . ARG A 1 180 ? 20.360 5.625 -38.153 1.00 94.00 180 ARG A C 1
ATOM 1380 O O . ARG A 1 180 ? 20.546 5.384 -39.340 1.00 94.00 180 ARG A O 1
ATOM 1387 N N . TRP A 1 181 ? 21.042 5.033 -37.174 1.00 94.88 181 TRP A N 1
ATOM 1388 C CA . TRP A 1 181 ? 22.063 4.016 -37.426 1.00 94.88 181 TRP A CA 1
ATOM 1389 C C . TRP A 1 181 ? 21.484 2.800 -38.149 1.00 94.88 181 TRP A C 1
ATOM 1391 O O . TRP A 1 181 ? 22.058 2.383 -39.147 1.00 94.88 181 TRP A O 1
ATOM 1401 N N . THR A 1 182 ? 20.321 2.294 -37.732 1.00 96.25 182 THR A N 1
ATOM 1402 C CA . THR A 1 182 ? 19.642 1.181 -38.412 1.00 96.25 182 THR A CA 1
ATOM 1403 C C . THR A 1 182 ? 19.295 1.520 -39.861 1.00 96.25 182 THR A C 1
ATOM 1405 O O . THR A 1 182 ? 19.484 0.692 -40.752 1.00 96.25 182 THR A O 1
ATOM 1408 N N . LEU A 1 183 ? 18.825 2.744 -40.122 1.00 93.94 183 LEU A N 1
ATOM 1409 C CA . LEU A 1 183 ? 18.518 3.189 -41.480 1.00 93.94 183 LEU A CA 1
ATOM 1410 C C . LEU A 1 183 ? 19.786 3.254 -42.345 1.00 93.94 183 LEU A C 1
ATOM 1412 O O . LEU A 1 183 ? 19.787 2.759 -43.470 1.00 93.94 183 LEU A O 1
ATOM 1416 N N . PHE A 1 184 ? 20.880 3.795 -41.801 1.00 93.69 184 PHE A N 1
ATOM 1417 C CA . PHE A 1 184 ? 22.172 3.838 -42.488 1.00 93.69 184 PHE A CA 1
ATOM 1418 C C . PHE A 1 184 ? 22.726 2.444 -42.774 1.00 93.69 184 PHE A C 1
ATOM 1420 O O . PHE A 1 184 ? 23.191 2.200 -43.886 1.00 93.69 184 PHE A O 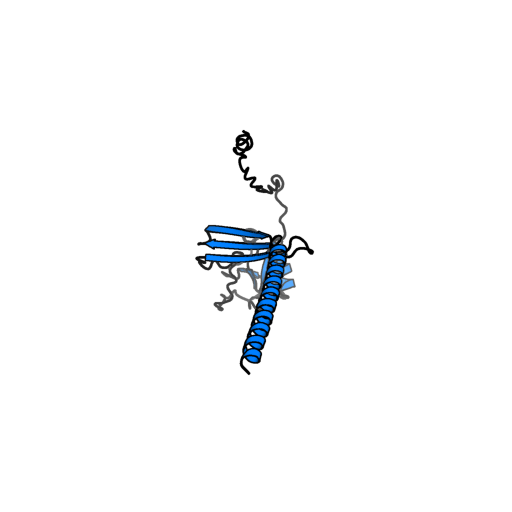1
ATOM 1427 N N . THR A 1 185 ? 22.653 1.514 -41.817 1.00 95.88 185 THR A N 1
ATOM 1428 C CA . THR A 1 185 ? 23.110 0.138 -42.045 1.00 95.88 185 THR A CA 1
ATOM 1429 C C . THR A 1 185 ? 22.253 -0.548 -43.097 1.00 95.88 185 THR A C 1
ATOM 1431 O O . THR A 1 185 ? 22.801 -1.192 -43.979 1.00 95.88 185 THR A O 1
ATOM 1434 N N . MET A 1 186 ? 20.929 -0.355 -43.074 1.00 95.62 186 MET A N 1
ATOM 1435 C CA . MET A 1 186 ? 20.032 -0.929 -44.079 1.00 95.62 186 MET A CA 1
ATOM 1436 C C . MET A 1 186 ? 20.350 -0.406 -45.485 1.00 95.62 186 MET A C 1
ATOM 1438 O O . MET A 1 186 ? 20.433 -1.190 -46.428 1.00 95.62 186 MET A O 1
ATOM 1442 N N . GLN A 1 187 ? 20.579 0.902 -45.626 1.00 92.44 187 GLN A N 1
ATOM 1443 C CA . GLN A 1 187 ? 20.934 1.504 -46.909 1.00 92.44 187 GLN A CA 1
ATOM 1444 C C . GLN A 1 187 ? 22.307 1.025 -47.404 1.00 92.44 187 GLN A C 1
ATOM 1446 O O . GLN A 1 187 ? 22.451 0.678 -48.576 1.00 92.44 187 GLN A O 1
ATOM 1451 N N . ALA A 1 188 ? 23.303 0.949 -46.517 1.00 95.62 188 ALA A N 1
ATOM 1452 C CA . ALA A 1 188 ? 24.626 0.429 -46.851 1.00 95.62 188 ALA A CA 1
ATOM 1453 C C . ALA A 1 188 ? 24.562 -1.045 -47.281 1.00 95.62 188 ALA A C 1
ATOM 1455 O O . ALA A 1 188 ? 25.109 -1.402 -48.321 1.00 95.62 188 ALA A O 1
ATOM 1456 N N . THR A 1 189 ? 23.838 -1.886 -46.538 1.00 96.69 189 THR A N 1
ATOM 1457 C CA . THR A 1 189 ? 23.615 -3.290 -46.903 1.00 96.69 189 THR A CA 1
ATOM 1458 C C . THR A 1 189 ? 22.901 -3.406 -48.249 1.00 96.69 189 THR A C 1
ATOM 1460 O O . THR A 1 189 ? 23.306 -4.221 -49.071 1.00 96.69 189 THR A O 1
ATOM 1463 N N . GLY A 1 190 ? 21.905 -2.558 -48.527 1.00 95.31 190 GLY A N 1
ATOM 1464 C CA . GLY A 1 190 ? 21.224 -2.518 -49.824 1.00 95.31 190 GLY A CA 1
ATOM 1465 C C . GLY A 1 190 ? 22.167 -2.199 -50.989 1.00 95.31 190 GLY A C 1
ATOM 1466 O O . GLY A 1 190 ? 22.159 -2.906 -51.994 1.00 95.31 190 GLY A O 1
ATOM 1467 N N . HIS A 1 191 ? 23.031 -1.189 -50.846 1.00 93.50 191 HIS A N 1
ATOM 1468 C CA . HIS A 1 191 ? 24.025 -0.857 -51.873 1.00 93.50 191 HIS A CA 1
ATOM 1469 C C . HIS A 1 191 ? 25.066 -1.960 -52.070 1.00 93.50 191 HIS A C 1
ATOM 1471 O O . HIS A 1 191 ? 25.436 -2.239 -53.209 1.00 93.50 191 HIS A O 1
ATOM 1477 N N . VAL A 1 192 ? 25.512 -2.607 -50.990 1.00 95.62 192 VAL A N 1
ATOM 1478 C CA . VAL A 1 192 ? 26.435 -3.744 -51.079 1.00 95.62 192 VAL A CA 1
ATOM 1479 C C . VAL A 1 192 ? 25.780 -4.896 -51.838 1.00 95.62 192 VAL A C 1
ATOM 1481 O O . VAL A 1 192 ? 26.390 -5.409 -52.765 1.00 95.62 192 VAL A O 1
ATOM 1484 N N . LEU A 1 193 ? 24.534 -5.253 -51.516 1.00 95.12 193 LEU A N 1
ATOM 1485 C CA . LEU A 1 193 ? 23.818 -6.350 -52.178 1.00 95.12 193 LEU A CA 1
ATOM 1486 C C . LEU A 1 193 ? 23.530 -6.076 -53.661 1.00 95.12 193 LEU A C 1
ATOM 1488 O O . LEU A 1 193 ? 23.696 -6.961 -54.496 1.00 95.12 193 LEU A O 1
ATOM 1492 N N . LEU A 1 194 ? 23.113 -4.857 -54.013 1.00 94.06 194 LEU A N 1
ATOM 1493 C CA . LEU A 1 194 ? 22.886 -4.495 -55.417 1.00 94.06 194 LEU A CA 1
ATOM 1494 C C . LEU A 1 194 ? 24.202 -4.426 -56.201 1.00 94.06 194 LEU A C 1
ATOM 1496 O O . LEU A 1 194 ? 24.263 -4.881 -57.342 1.00 94.06 194 LEU A O 1
ATOM 1500 N N . GLY A 1 195 ? 25.265 -3.899 -55.584 1.00 91.69 195 GLY A N 1
ATOM 1501 C CA . GLY A 1 195 ? 26.597 -3.846 -56.182 1.00 91.69 195 GLY A CA 1
ATOM 1502 C C . GLY A 1 195 ? 27.172 -5.238 -56.437 1.00 91.69 195 GLY A C 1
ATOM 1503 O O . GLY A 1 195 ? 27.662 -5.506 -57.533 1.00 91.69 195 GLY A O 1
ATOM 1504 N N . THR A 1 196 ? 27.053 -6.149 -55.468 1.00 93.19 196 THR A N 1
ATOM 1505 C CA . THR A 1 196 ? 27.501 -7.537 -55.638 1.00 93.19 196 THR A CA 1
ATOM 1506 C C . THR A 1 196 ? 26.662 -8.275 -56.678 1.00 93.19 196 THR A C 1
ATOM 1508 O O . THR A 1 196 ? 27.226 -9.004 -57.489 1.00 93.19 196 THR A O 1
ATOM 1511 N N . SER A 1 197 ? 25.344 -8.055 -56.720 1.00 91.50 197 SER A N 1
ATOM 1512 C CA . SER A 1 197 ? 24.466 -8.659 -57.731 1.00 91.50 197 SER A CA 1
ATOM 1513 C C . SER A 1 197 ? 24.825 -8.213 -59.152 1.00 91.50 197 SER A C 1
ATOM 1515 O O . SER A 1 197 ? 24.920 -9.051 -60.043 1.00 91.50 197 SER A O 1
ATOM 1517 N N . CYS A 1 198 ? 25.057 -6.915 -59.366 1.00 84.31 198 CYS A N 1
ATOM 1518 C CA . CYS A 1 198 ? 25.438 -6.370 -60.673 1.00 84.31 198 CYS A CA 1
ATOM 1519 C C . CYS A 1 198 ? 26.813 -6.891 -61.127 1.00 84.31 198 CYS A C 1
ATOM 1521 O O . CYS A 1 198 ? 26.992 -7.262 -62.284 1.00 84.31 198 CYS A O 1
ATOM 1523 N N . TYR A 1 199 ? 27.766 -6.996 -60.196 1.00 90.56 199 TYR A N 1
ATOM 1524 C CA . TYR A 1 199 ? 29.087 -7.556 -60.478 1.00 90.56 199 TYR A CA 1
ATOM 1525 C C . TYR A 1 199 ? 29.023 -9.036 -60.881 1.00 90.56 199 TYR A C 1
ATOM 1527 O O . TYR A 1 199 ? 29.657 -9.441 -61.853 1.00 90.56 199 TYR A O 1
ATOM 1535 N N . MET A 1 200 ? 28.228 -9.843 -60.170 1.00 90.12 200 MET A N 1
ATOM 1536 C CA . MET A 1 200 ? 28.039 -11.249 -60.539 1.00 90.12 200 MET A CA 1
ATOM 1537 C C . MET A 1 200 ? 27.348 -11.404 -61.897 1.00 90.12 200 MET A C 1
ATOM 1539 O O . MET A 1 200 ? 27.716 -12.298 -62.651 1.00 90.12 200 MET A O 1
ATOM 1543 N N . GLN A 1 201 ? 26.402 -10.524 -62.236 1.00 87.06 201 GLN A N 1
ATOM 1544 C CA . GLN A 1 201 ? 25.745 -10.539 -63.544 1.00 87.06 201 GLN A CA 1
ATOM 1545 C C . GLN A 1 201 ? 26.7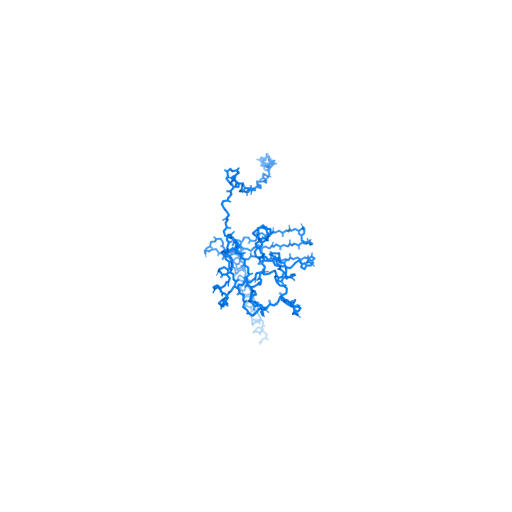32 -10.244 -64.685 1.00 87.06 201 GLN A C 1
ATOM 1547 O O . GLN A 1 201 ? 26.750 -10.968 -65.670 1.00 87.06 201 GLN A O 1
ATOM 1552 N N . GLN A 1 202 ? 27.624 -9.263 -64.514 1.00 86.38 202 GLN A N 1
ATOM 1553 C CA . GLN A 1 202 ? 28.675 -8.966 -65.499 1.00 86.38 202 GLN A CA 1
ATOM 1554 C C . GLN A 1 202 ? 29.681 -10.112 -65.675 1.00 86.38 202 GLN A C 1
ATOM 1556 O O . GLN A 1 202 ? 30.158 -10.342 -66.781 1.00 86.38 202 GLN A O 1
ATOM 1561 N N . LEU A 1 203 ? 30.018 -10.827 -64.596 1.00 88.62 203 LEU A N 1
ATOM 1562 C CA . LEU A 1 203 ? 30.891 -12.003 -64.674 1.00 88.62 203 LEU A CA 1
ATOM 1563 C C . LEU A 1 203 ? 30.232 -13.163 -65.424 1.00 88.62 203 LEU A C 1
ATOM 1565 O O . LEU A 1 203 ? 30.904 -13.845 -66.193 1.00 88.62 203 LEU A O 1
ATOM 1569 N N . LEU A 1 204 ? 28.936 -13.386 -65.202 1.00 86.31 204 LEU A N 1
ATOM 1570 C CA . LEU A 1 204 ? 28.184 -14.430 -65.894 1.00 86.31 204 LEU A CA 1
ATOM 1571 C C . LEU A 1 204 ? 28.031 -14.112 -67.387 1.00 86.31 204 LEU A C 1
ATOM 1573 O O . LEU A 1 204 ? 28.368 -14.966 -68.201 1.00 86.31 204 LEU A O 1
ATOM 1577 N N . ASP A 1 205 ? 27.652 -12.880 -67.740 1.00 83.31 205 ASP A N 1
ATOM 1578 C CA . ASP A 1 205 ? 27.509 -12.445 -69.140 1.00 83.31 205 ASP A CA 1
ATOM 1579 C C . ASP A 1 205 ? 28.844 -12.467 -69.914 1.00 83.31 205 ASP A C 1
ATOM 1581 O O . ASP A 1 205 ? 28.849 -12.609 -71.130 1.00 83.31 205 ASP A O 1
ATOM 1585 N N . ALA A 1 206 ? 29.991 -12.326 -69.237 1.00 73.62 206 ALA A N 1
ATOM 1586 C CA . ALA A 1 206 ? 31.315 -12.391 -69.868 1.00 73.62 206 ALA A CA 1
ATOM 1587 C C . ALA A 1 206 ? 31.827 -13.826 -70.108 1.00 73.62 206 ALA A C 1
ATOM 1589 O O . ALA A 1 206 ? 32.896 -13.996 -70.698 1.00 73.62 206 ALA A O 1
ATOM 1590 N N . THR A 1 207 ? 31.122 -14.839 -69.596 1.00 66.44 207 THR A N 1
ATOM 1591 C CA . THR A 1 207 ? 31.529 -16.252 -69.685 1.00 66.44 207 THR A CA 1
ATOM 1592 C C . THR A 1 207 ? 30.743 -17.030 -70.759 1.00 66.44 207 THR A C 1
ATOM 1594 O O . THR A 1 207 ? 31.103 -18.172 -71.047 1.00 66.44 207 THR A O 1
ATOM 1597 N N . GLU A 1 208 ? 29.714 -16.427 -71.371 1.00 53.41 208 GLU A N 1
ATOM 1598 C CA . GLU A 1 208 ? 29.018 -16.923 -72.580 1.00 53.41 208 GLU A CA 1
ATOM 1599 C C . GLU A 1 208 ? 29.649 -16.382 -73.874 1.00 53.41 208 GLU A C 1
ATOM 1601 O O . GLU A 1 208 ? 29.705 -17.158 -74.859 1.00 53.41 208 GLU A O 1
#

Secondary structure (DSSP, 8-state):
----SSSS---------------------SSPPP-PPEEEEEEETTS--EEEEEESSHHHHHHHHHHHHT--S-EEEEETTT--B---HHHHHHSPTT-EEEEEETT--------TT----S--S------SEEEEEEEE-SSTTS--EEEEEEEETTTEEEEEEEETTTHHHHHHHHHHHHHHHHHHHHHHHHHHHHHHHHHHHT--

InterPro domains:
  IPR003508 CIDE-N domain [PF02017] (37-111)
  IPR003508 CIDE-N domain [PS51135] (36-112)
  IPR003508 CIDE-N domain [SM00266] (38-110)